Protein AF-A0A6G0UAH5-F1 (afdb_monomer_lite)

Structure (mmCIF, N/CA/C/O backbone):
data_AF-A0A6G0UAH5-F1
#
_entry.id   AF-A0A6G0UAH5-F1
#
loop_
_atom_site.group_PDB
_atom_site.id
_atom_site.type_symbol
_atom_site.label_atom_id
_atom_site.label_alt_id
_atom_site.label_comp_id
_atom_site.label_asym_id
_atom_site.label_entity_id
_atom_site.label_seq_id
_atom_site.pdbx_PDB_ins_code
_atom_site.Cartn_x
_atom_site.Cartn_y
_atom_site.Cartn_z
_atom_site.occupancy
_atom_site.B_iso_or_equiv
_atom_site.auth_seq_id
_atom_site.auth_comp_id
_atom_site.auth_asym_id
_atom_site.auth_atom_id
_atom_site.pdbx_PDB_model_num
ATOM 1 N N . MET A 1 1 ? -10.466 6.419 16.246 1.00 92.44 1 MET A N 1
ATOM 2 C CA . MET A 1 1 ? -10.325 4.945 16.230 1.00 92.44 1 MET A CA 1
ATOM 3 C C . MET A 1 1 ? -11.591 4.222 16.697 1.00 92.44 1 MET A C 1
ATOM 5 O O . MET A 1 1 ? -12.152 3.489 15.898 1.00 92.44 1 MET A O 1
ATOM 9 N N . GLU A 1 2 ? -12.086 4.440 17.926 1.00 95.31 2 GLU A N 1
ATOM 10 C CA . GLU A 1 2 ? -13.226 3.671 18.481 1.00 95.31 2 GLU A CA 1
ATOM 11 C C . GLU A 1 2 ? -14.501 3.718 17.624 1.00 95.31 2 GLU A C 1
ATOM 13 O O . GLU A 1 2 ? -15.193 2.716 17.478 1.00 95.31 2 GLU A O 1
ATOM 18 N N . LYS A 1 3 ? -14.776 4.857 16.977 1.00 97.94 3 LYS A N 1
ATOM 19 C CA . LYS A 1 3 ? -15.891 4.971 16.031 1.00 97.94 3 LYS A CA 1
ATOM 20 C C . LYS A 1 3 ? -15.787 3.966 14.872 1.00 97.94 3 LYS A C 1
ATOM 22 O O . LYS A 1 3 ? -16.755 3.272 14.607 1.00 97.94 3 LYS A O 1
ATOM 27 N N . ILE A 1 4 ? -14.612 3.820 14.257 1.00 98.19 4 ILE A N 1
ATOM 28 C CA . ILE A 1 4 ? -14.393 2.874 13.146 1.00 98.19 4 ILE A CA 1
ATOM 29 C C . ILE A 1 4 ? -14.529 1.428 13.640 1.00 98.19 4 ILE A C 1
ATOM 31 O O . ILE A 1 4 ? -15.170 0.612 12.988 1.00 98.19 4 ILE A O 1
ATOM 35 N N . ARG A 1 5 ? -14.001 1.122 14.833 1.00 98.56 5 ARG A N 1
ATOM 36 C CA . ARG A 1 5 ? -14.179 -0.192 15.474 1.00 98.56 5 ARG A CA 1
ATOM 37 C C . ARG A 1 5 ? -15.656 -0.527 15.700 1.00 98.56 5 ARG A C 1
ATOM 39 O O . ARG A 1 5 ? -16.094 -1.646 15.454 1.00 98.56 5 ARG A O 1
ATOM 46 N N . LYS A 1 6 ? -16.442 0.449 16.168 1.00 98.69 6 LYS A N 1
ATOM 47 C CA . LYS A 1 6 ? -17.900 0.320 16.318 1.00 98.69 6 LYS A CA 1
ATOM 48 C C . LYS A 1 6 ? -18.574 0.059 14.972 1.00 98.69 6 LYS A C 1
ATOM 50 O O . LYS A 1 6 ? -19.369 -0.867 14.883 1.00 98.69 6 LYS A O 1
ATOM 55 N N . ASP A 1 7 ? -18.210 0.811 13.937 1.00 98.75 7 ASP A N 1
ATOM 56 C CA . ASP A 1 7 ? -18.795 0.665 12.601 1.00 98.75 7 ASP A CA 1
ATOM 57 C C . ASP A 1 7 ? -18.523 -0.733 12.007 1.00 98.75 7 ASP A C 1
ATOM 59 O O . ASP A 1 7 ? -19.422 -1.336 11.423 1.00 98.75 7 ASP A O 1
ATOM 63 N N . ILE A 1 8 ? -17.326 -1.297 12.222 1.00 98.69 8 ILE A N 1
ATOM 64 C CA . ILE A 1 8 ? -16.984 -2.670 11.804 1.00 98.69 8 ILE A CA 1
ATOM 65 C C . ILE A 1 8 ? -17.834 -3.707 12.553 1.00 98.69 8 ILE A C 1
ATOM 67 O O . ILE A 1 8 ? -18.407 -4.595 11.917 1.00 98.69 8 ILE A O 1
ATOM 71 N N . ARG A 1 9 ? -17.960 -3.588 13.885 1.00 98.62 9 ARG A N 1
ATOM 72 C CA . ARG A 1 9 ? -18.789 -4.496 14.704 1.00 98.62 9 ARG A CA 1
ATOM 73 C C . ARG A 1 9 ? -20.255 -4.451 14.297 1.00 98.62 9 ARG A C 1
ATOM 75 O O . ARG A 1 9 ? -20.851 -5.496 14.055 1.00 98.62 9 ARG A O 1
ATOM 82 N N . GLU A 1 10 ? -20.810 -3.248 14.173 1.00 98.62 10 GLU A N 1
ATOM 83 C CA . GLU A 1 10 ? -22.205 -3.038 13.777 1.00 98.62 10 GLU A CA 1
ATOM 84 C C . GLU A 1 10 ? -22.473 -3.584 12.373 1.00 98.62 10 GLU A C 1
ATOM 86 O O . GLU A 1 10 ? -23.499 -4.225 12.150 1.00 98.62 10 GLU A O 1
ATOM 91 N N . PHE A 1 11 ? -21.547 -3.389 11.430 1.00 98.75 11 PHE A N 1
ATOM 92 C CA . PHE A 1 11 ? -21.662 -3.954 10.087 1.00 98.75 11 PHE A CA 1
ATOM 93 C C . PHE A 1 11 ? -21.639 -5.488 10.112 1.00 98.75 11 PHE A C 1
ATOM 95 O O . PHE A 1 11 ? -22.498 -6.123 9.492 1.00 98.75 11 PHE A O 1
ATOM 102 N N . LYS A 1 12 ? -20.709 -6.087 10.869 1.00 98.56 12 LYS A N 1
ATOM 103 C CA . LYS A 1 12 ? -20.606 -7.543 11.032 1.00 98.56 12 LYS A CA 1
ATOM 104 C C . LYS A 1 12 ? -21.887 -8.135 11.623 1.00 98.56 12 LYS A C 1
ATOM 106 O O . LYS A 1 12 ? -22.428 -9.090 11.068 1.00 98.56 12 LYS A O 1
ATOM 111 N N . GLU A 1 13 ? -22.393 -7.550 12.708 1.00 98.56 13 GLU A N 1
ATOM 112 C CA . GLU A 1 13 ? -23.588 -8.018 13.420 1.00 98.56 13 GLU A CA 1
ATOM 113 C C . GLU A 1 13 ? -24.859 -7.856 12.578 1.00 98.56 13 GLU A C 1
ATOM 115 O O . GLU A 1 13 ? -25.599 -8.823 12.378 1.00 98.56 13 GLU A O 1
ATOM 120 N N . LYS A 1 14 ? -25.081 -6.662 12.013 1.00 98.62 14 LYS A N 1
ATOM 121 C CA . LYS A 1 14 ? -26.262 -6.343 11.194 1.00 98.62 14 LYS A CA 1
ATOM 122 C C . LYS A 1 14 ? -26.444 -7.319 10.034 1.00 98.62 14 LYS A C 1
ATOM 124 O O . LYS A 1 14 ? -27.575 -7.656 9.682 1.00 98.62 14 LYS A O 1
ATOM 129 N N . HIS A 1 15 ? -25.339 -7.750 9.434 1.00 98.50 15 HIS A N 1
ATOM 130 C CA . HIS A 1 15 ? -25.338 -8.624 8.266 1.00 98.50 15 HIS A CA 1
ATOM 131 C C . HIS A 1 15 ? -25.013 -10.088 8.594 1.00 98.50 15 HIS A C 1
ATOM 133 O O . HIS A 1 15 ? -24.976 -10.904 7.676 1.00 98.50 15 HIS A O 1
ATOM 139 N N . LYS A 1 16 ? -24.832 -10.435 9.880 1.00 98.31 16 LYS A N 1
ATOM 140 C CA . LYS A 1 16 ? -24.480 -11.786 10.356 1.00 98.31 16 LYS A CA 1
ATOM 141 C C . LYS A 1 16 ? -23.273 -12.371 9.613 1.00 98.31 16 LYS A C 1
ATOM 143 O O . LYS A 1 16 ? -23.295 -13.519 9.177 1.00 98.31 16 LYS A O 1
ATOM 148 N N . LEU A 1 17 ? -22.240 -11.552 9.430 1.00 98.31 17 LEU A N 1
ATOM 149 C CA . LEU A 1 17 ? -21.045 -11.929 8.681 1.00 98.31 17 LEU A CA 1
ATOM 150 C C . LEU A 1 17 ? -20.076 -12.710 9.569 1.00 98.31 17 LEU A C 1
ATOM 152 O O . LEU A 1 17 ? -19.790 -12.313 10.697 1.00 98.31 17 LEU A O 1
ATOM 156 N N . GLU A 1 18 ? -19.503 -13.778 9.027 1.00 97.56 18 GLU A N 1
ATOM 157 C CA . GLU A 1 18 ? -18.418 -14.516 9.682 1.00 97.56 18 GLU A CA 1
ATOM 158 C C . GLU A 1 18 ? -17.089 -13.757 9.551 1.00 97.56 18 GLU A C 1
ATOM 160 O O . GLU A 1 18 ? -16.360 -13.588 10.533 1.00 97.56 18 GLU A O 1
ATOM 165 N N . ASN A 1 19 ? -16.840 -13.199 8.361 1.00 97.12 19 ASN A N 1
ATOM 166 C CA . ASN A 1 19 ? -15.601 -12.524 7.984 1.00 97.12 19 ASN A CA 1
ATOM 167 C C . ASN A 1 19 ? -15.863 -11.107 7.467 1.00 97.12 19 ASN A C 1
ATOM 169 O O . ASN A 1 19 ? -16.861 -10.851 6.792 1.00 97.12 19 ASN A O 1
ATOM 173 N N . VAL A 1 20 ? -14.937 -10.193 7.761 1.00 98.62 20 VAL A N 1
ATOM 174 C CA . VAL A 1 20 ? -14.966 -8.804 7.287 1.00 98.62 20 VAL A CA 1
ATOM 175 C C . VAL A 1 20 ? -13.601 -8.451 6.707 1.00 98.62 20 VAL A C 1
ATOM 177 O O . VAL A 1 20 ? -12.566 -8.770 7.292 1.00 98.62 20 VAL A O 1
ATOM 180 N N . ILE A 1 21 ? -13.612 -7.779 5.558 1.00 98.75 21 ILE A N 1
ATOM 181 C CA . ILE A 1 21 ? -12.418 -7.240 4.907 1.00 98.75 21 ILE A CA 1
ATOM 182 C C . ILE A 1 21 ? -12.616 -5.735 4.763 1.00 98.75 21 ILE A C 1
ATOM 184 O O . ILE A 1 21 ? -13.612 -5.280 4.199 1.00 98.75 21 ILE A O 1
ATOM 188 N N . VAL A 1 22 ? -11.660 -4.968 5.270 1.00 98.75 22 VAL A N 1
ATOM 189 C CA . VAL A 1 22 ? -11.574 -3.521 5.096 1.00 98.75 22 VAL A CA 1
ATOM 190 C C . VAL A 1 22 ? -10.590 -3.245 3.969 1.00 98.75 22 VAL A C 1
ATOM 192 O O . VAL A 1 22 ? -9.458 -3.715 3.996 1.00 98.75 22 VAL A O 1
ATOM 195 N N . LEU A 1 23 ? -11.014 -2.479 2.969 1.00 98.75 23 LEU A N 1
ATOM 196 C CA . LEU A 1 23 ? -10.178 -2.118 1.830 1.00 98.75 23 LEU A CA 1
ATOM 197 C C . LEU A 1 23 ? -10.080 -0.598 1.723 1.00 98.75 23 LEU A C 1
ATOM 199 O O . LEU A 1 23 ? -11.092 0.103 1.653 1.00 98.75 23 LEU A O 1
ATOM 203 N N . TRP A 1 24 ? -8.854 -0.089 1.677 1.00 98.69 24 TRP A N 1
ATOM 204 C CA . TRP A 1 24 ? -8.578 1.311 1.407 1.00 98.69 24 TRP A CA 1
ATOM 205 C C . TRP A 1 24 ? -8.568 1.567 -0.098 1.00 98.69 24 TRP A C 1
ATOM 207 O O . TRP A 1 24 ? -7.661 1.144 -0.808 1.00 98.69 24 TRP A O 1
ATOM 217 N N . THR A 1 25 ? -9.576 2.295 -0.574 1.00 97.88 25 THR A N 1
ATOM 218 C CA . THR A 1 25 ? -9.655 2.824 -1.949 1.00 97.88 25 THR A CA 1
ATOM 219 C C . THR A 1 25 ? -9.929 4.332 -1.953 1.00 97.88 25 THR A C 1
ATOM 221 O O . THR A 1 25 ? -10.533 4.869 -2.883 1.00 97.88 25 THR A O 1
ATOM 224 N N . ALA A 1 26 ? -9.537 5.014 -0.876 1.00 97.38 26 ALA A N 1
ATOM 225 C CA . ALA A 1 26 ? -9.636 6.463 -0.763 1.00 97.38 26 ALA A CA 1
ATOM 226 C C . ALA A 1 26 ? -8.429 7.149 -1.427 1.00 97.38 26 ALA A C 1
ATOM 228 O O . ALA A 1 26 ? -7.550 6.500 -2.001 1.00 97.38 26 ALA A O 1
ATOM 229 N N . ASN A 1 27 ? -8.386 8.480 -1.340 1.00 95.88 27 ASN A N 1
ATOM 230 C CA . ASN A 1 27 ? -7.295 9.291 -1.868 1.00 95.88 27 ASN A CA 1
ATOM 231 C C . ASN A 1 27 ? -5.914 8.793 -1.407 1.00 95.88 27 ASN A C 1
ATOM 233 O O . ASN A 1 27 ? -5.747 8.298 -0.292 1.00 95.88 27 ASN A O 1
ATOM 237 N N . THR A 1 28 ? -4.918 8.968 -2.278 1.00 94.94 28 THR A N 1
ATOM 238 C CA . THR A 1 28 ? -3.514 8.703 -1.943 1.00 94.94 28 THR A CA 1
ATOM 239 C C . THR A 1 28 ? -3.058 9.669 -0.855 1.00 94.94 28 THR A C 1
ATOM 241 O O . THR A 1 28 ? -3.122 10.888 -1.045 1.00 94.94 28 THR A O 1
ATOM 244 N N . GLU A 1 29 ? -2.566 9.126 0.255 1.00 96.62 29 GLU A N 1
ATOM 245 C CA . GLU A 1 29 ? -1.939 9.908 1.320 1.00 96.62 29 GLU A CA 1
ATOM 246 C C . GLU A 1 29 ? -0.438 10.111 1.038 1.00 96.62 29 GLU A C 1
ATOM 248 O O . GLU A 1 29 ? 0.180 9.444 0.198 1.00 96.62 29 GLU A O 1
ATOM 253 N N . ARG A 1 30 ? 0.176 11.052 1.760 1.00 95.25 30 ARG A N 1
ATOM 254 C CA . ARG A 1 30 ? 1.640 11.128 1.842 1.00 95.25 30 ARG A CA 1
ATOM 255 C C . ARG A 1 30 ? 2.182 9.943 2.644 1.00 95.25 30 ARG A C 1
ATOM 257 O O . ARG A 1 30 ? 1.460 9.368 3.453 1.00 95.25 30 ARG A O 1
ATOM 264 N N . TYR A 1 31 ? 3.475 9.669 2.504 1.00 94.31 31 TYR A N 1
ATOM 265 C CA . TYR A 1 31 ? 4.153 8.765 3.430 1.00 94.31 31 TYR A CA 1
ATOM 266 C C . TYR A 1 31 ? 4.195 9.353 4.846 1.00 94.31 31 TYR A C 1
ATOM 268 O O . TYR A 1 31 ? 4.365 10.569 5.024 1.00 94.31 31 TYR A O 1
ATOM 276 N N . THR A 1 32 ? 4.061 8.481 5.839 1.00 95.38 32 THR A N 1
ATOM 277 C CA . THR A 1 32 ? 4.335 8.774 7.248 1.00 95.38 32 THR A CA 1
ATOM 278 C C . THR A 1 32 ? 5.781 8.429 7.588 1.00 95.38 32 THR A C 1
ATOM 280 O O . THR A 1 32 ? 6.416 7.609 6.913 1.00 95.38 32 THR A O 1
ATOM 283 N N . VAL A 1 33 ? 6.323 9.073 8.619 1.00 95.50 33 VAL A N 1
ATOM 284 C CA . VAL A 1 33 ? 7.652 8.738 9.143 1.00 95.50 33 VAL A CA 1
ATOM 285 C C . VAL A 1 33 ? 7.601 7.391 9.873 1.00 95.50 33 VAL A C 1
ATOM 287 O O . VAL A 1 33 ? 6.671 7.113 10.630 1.00 95.50 33 VAL A O 1
ATOM 290 N N . ILE A 1 34 ? 8.620 6.559 9.651 1.00 95.62 34 ILE A N 1
ATOM 291 C CA . ILE A 1 34 ? 8.832 5.306 10.383 1.00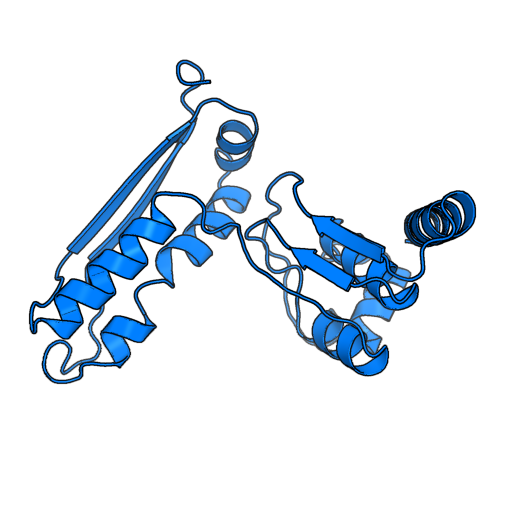 95.62 34 ILE A CA 1
ATOM 292 C C . ILE A 1 34 ? 10.097 5.471 11.220 1.00 95.62 34 ILE A C 1
ATOM 294 O O . ILE A 1 34 ? 11.176 5.669 10.664 1.00 95.62 34 ILE A O 1
ATOM 298 N N . GLN A 1 35 ? 9.948 5.423 12.543 1.00 95.50 35 GLN A N 1
ATOM 299 C CA . GLN A 1 35 ? 11.044 5.534 13.507 1.00 95.50 35 GLN A CA 1
ATOM 300 C C . GLN A 1 35 ? 10.654 4.887 14.844 1.00 95.50 35 GLN A C 1
ATOM 302 O O . GLN A 1 35 ? 9.464 4.677 15.112 1.00 95.50 35 GLN A O 1
ATOM 307 N N . GLU A 1 36 ? 11.660 4.593 15.668 1.00 95.75 36 GLU A N 1
ATOM 308 C CA . GLU A 1 36 ? 11.478 4.122 17.045 1.00 95.75 36 GLU A CA 1
ATOM 309 C C . GLU A 1 36 ? 10.625 5.105 17.859 1.00 95.75 36 GLU A C 1
ATOM 311 O O . GLU A 1 36 ? 10.555 6.298 17.549 1.00 95.75 36 GLU A O 1
ATOM 316 N N . GLU A 1 37 ? 9.929 4.589 18.872 1.00 94.44 37 GLU A N 1
ATOM 317 C CA . GLU A 1 37 ? 8.960 5.321 19.703 1.00 94.44 37 GLU A CA 1
ATOM 318 C C . GLU A 1 37 ? 7.729 5.865 18.951 1.00 94.44 37 GLU A C 1
ATOM 320 O O . GLU A 1 37 ? 6.862 6.488 19.568 1.00 94.44 37 GLU A O 1
ATOM 325 N N . LEU A 1 38 ? 7.613 5.606 17.642 1.00 96.00 38 LEU A N 1
ATOM 326 C CA . LEU A 1 38 ? 6.495 6.052 16.811 1.00 96.00 38 LEU A CA 1
ATOM 327 C C . LEU A 1 38 ? 5.691 4.883 16.233 1.00 96.00 38 LEU A C 1
ATOM 329 O O . LEU A 1 38 ? 4.475 4.819 16.442 1.00 96.00 38 LEU A O 1
ATOM 333 N N . SER A 1 39 ? 6.336 4.008 15.456 1.00 96.19 39 SER A N 1
ATOM 334 C CA . SER A 1 39 ? 5.631 3.044 14.593 1.00 96.19 39 SER A CA 1
ATOM 335 C C . SER A 1 39 ? 6.420 1.776 14.242 1.00 96.19 39 SER A C 1
ATOM 337 O O . SER A 1 39 ? 6.035 1.054 13.317 1.00 96.19 39 SER A O 1
ATOM 339 N N . THR A 1 40 ? 7.515 1.483 14.949 1.00 97.50 40 THR A N 1
ATOM 340 C CA . THR A 1 40 ? 8.330 0.286 14.677 1.00 97.50 40 THR A CA 1
ATOM 341 C C . THR A 1 40 ? 7.822 -0.964 15.387 1.00 97.50 40 THR A C 1
ATOM 343 O O . THR A 1 40 ? 8.060 -2.060 14.887 1.00 97.50 40 THR A O 1
ATOM 346 N N . THR A 1 41 ? 7.061 -0.812 16.475 1.00 98.56 41 THR A N 1
ATOM 347 C CA . THR A 1 41 ? 6.400 -1.924 17.178 1.00 98.56 41 THR A CA 1
ATOM 348 C C . THR A 1 41 ? 4.895 -1.710 17.347 1.00 98.56 41 THR A C 1
ATOM 350 O O . THR A 1 41 ? 4.373 -0.593 17.230 1.00 98.56 41 THR A O 1
ATOM 353 N N . SER A 1 42 ? 4.169 -2.792 17.622 1.00 98.06 42 SER A N 1
ATOM 354 C CA . SER A 1 42 ? 2.718 -2.758 17.841 1.00 98.06 42 SER A CA 1
ATOM 355 C C . SER A 1 42 ? 2.333 -1.929 19.076 1.00 98.06 42 SER A C 1
ATOM 357 O O . SER A 1 42 ? 1.312 -1.238 19.091 1.00 98.06 42 SER A O 1
ATOM 359 N N . GLU A 1 43 ? 3.167 -1.951 20.114 1.00 98.19 43 GLU A N 1
ATOM 360 C CA . GLU A 1 43 ? 2.989 -1.188 21.341 1.00 98.19 43 GLU A CA 1
ATOM 361 C C . GLU A 1 43 ? 3.190 0.307 21.072 1.00 98.19 43 GLU A C 1
ATOM 363 O O . GLU A 1 43 ? 2.376 1.126 21.512 1.00 98.19 43 GLU A O 1
ATOM 368 N N . GLU A 1 44 ? 4.225 0.658 20.303 1.00 98.06 44 GLU A N 1
ATOM 369 C CA . GLU A 1 44 ? 4.501 2.033 19.882 1.00 98.06 44 GLU A CA 1
ATOM 370 C C . GLU A 1 44 ? 3.368 2.605 19.041 1.00 98.06 44 GLU A C 1
ATOM 372 O O . GLU A 1 44 ? 2.859 3.675 19.368 1.00 98.06 44 GLU A O 1
ATOM 377 N N . ILE A 1 45 ? 2.914 1.898 18.000 1.00 97.69 45 ILE A N 1
ATOM 378 C CA . ILE A 1 45 ? 1.871 2.447 17.125 1.00 97.69 45 ILE A CA 1
ATOM 379 C C . ILE A 1 45 ? 0.556 2.660 17.891 1.00 97.69 45 ILE A C 1
ATOM 381 O O . ILE A 1 45 ? -0.111 3.683 17.718 1.00 97.69 45 ILE A O 1
ATOM 385 N N . LEU A 1 46 ? 0.197 1.750 18.805 1.00 97.94 46 LEU A N 1
ATOM 386 C CA . LEU A 1 46 ? -0.983 1.908 19.659 1.00 97.94 46 LEU A CA 1
ATOM 387 C C . LEU A 1 46 ? -0.827 3.065 20.654 1.00 97.94 46 LEU A C 1
ATOM 389 O O . LEU A 1 46 ? -1.809 3.757 20.942 1.00 97.94 46 LEU A O 1
ATOM 393 N N . LYS A 1 47 ? 0.380 3.284 21.185 1.00 97.81 47 LYS A N 1
ATOM 394 C CA . LYS A 1 47 ? 0.693 4.433 22.042 1.00 97.81 47 LYS A CA 1
ATOM 395 C C . LYS A 1 47 ? 0.591 5.743 21.254 1.00 97.81 47 LYS A C 1
ATOM 397 O O . LYS A 1 47 ? -0.144 6.632 21.677 1.00 97.81 47 LYS A O 1
ATOM 402 N N . SER A 1 48 ? 1.206 5.823 20.079 1.00 97.62 48 SER A N 1
ATOM 403 C CA . SER A 1 48 ? 1.176 6.993 19.194 1.00 97.62 48 SER A CA 1
ATOM 404 C C . SER A 1 48 ? -0.243 7.403 18.800 1.00 97.62 48 SER A C 1
ATOM 406 O O . SER A 1 48 ? -0.559 8.593 18.755 1.00 97.62 48 SER A O 1
ATOM 408 N N . VAL A 1 49 ? -1.139 6.432 18.580 1.00 96.69 49 VAL A N 1
ATOM 409 C CA . VAL A 1 49 ? -2.570 6.701 18.360 1.00 96.69 49 VAL A CA 1
ATOM 410 C C . VAL A 1 49 ? -3.220 7.323 19.598 1.00 96.69 49 VAL A C 1
ATOM 412 O O . VAL A 1 49 ? -3.978 8.283 19.467 1.00 96.69 49 VAL A O 1
ATOM 415 N N . LYS A 1 50 ? -2.950 6.797 20.801 1.00 95.69 50 LYS A N 1
ATOM 416 C CA . LYS A 1 50 ? -3.509 7.334 22.059 1.00 95.69 50 LYS A CA 1
ATOM 417 C C . LYS A 1 50 ? -3.027 8.755 22.344 1.00 95.69 50 LYS A C 1
ATOM 419 O O . LYS A 1 50 ? -3.787 9.555 22.882 1.00 95.69 50 LYS A O 1
ATOM 424 N N . GLU A 1 51 ? -1.792 9.062 21.968 1.00 96.56 51 GLU A N 1
ATOM 425 C CA . GLU A 1 51 ? -1.164 10.373 22.151 1.00 96.56 51 GLU A CA 1
ATOM 426 C C . GLU A 1 51 ? -1.523 11.379 21.041 1.00 96.56 51 GLU A C 1
ATOM 428 O O . GLU A 1 51 ? -1.083 12.524 21.094 1.00 96.56 51 GLU A O 1
ATOM 433 N N . ASN A 1 52 ? -2.358 10.992 20.065 1.00 93.94 52 ASN A N 1
ATOM 434 C CA . ASN A 1 52 ? -2.711 11.805 18.893 1.00 93.94 52 ASN A CA 1
ATOM 435 C C . ASN A 1 52 ? -1.477 12.325 18.131 1.00 93.94 52 ASN A C 1
ATOM 437 O O . ASN A 1 52 ? -1.431 13.489 17.725 1.00 93.94 52 ASN A O 1
ATOM 441 N N . ASN A 1 53 ? -0.471 11.469 17.936 1.00 96.44 53 ASN A N 1
ATOM 442 C CA . ASN A 1 53 ? 0.728 11.842 17.195 1.00 96.44 53 ASN A CA 1
ATOM 443 C C . ASN A 1 53 ? 0.381 12.226 15.739 1.00 96.44 53 ASN A C 1
ATOM 445 O O . ASN A 1 53 ? -0.378 11.530 15.063 1.00 96.44 53 ASN A O 1
ATOM 449 N N . SER A 1 54 ? 0.946 13.332 15.246 1.00 94.81 54 SER A N 1
ATOM 450 C CA . SER A 1 54 ? 0.646 13.897 13.922 1.00 94.81 54 SER A CA 1
ATOM 451 C C . SER A 1 54 ? 1.078 13.029 12.737 1.00 94.81 54 SER A C 1
ATOM 453 O O . SER A 1 54 ? 0.602 13.246 11.623 1.00 94.81 54 SER A O 1
ATOM 455 N N . GLU A 1 55 ? 1.988 12.076 12.952 1.00 96.38 55 GLU A N 1
ATOM 456 C CA . GLU A 1 55 ? 2.412 11.110 11.930 1.00 96.38 55 GLU A CA 1
ATOM 457 C C . GLU A 1 55 ? 1.494 9.885 11.837 1.00 96.38 55 GLU A C 1
ATOM 459 O O . GLU A 1 55 ? 1.690 9.047 10.961 1.00 96.38 55 GLU A O 1
ATOM 464 N N . ILE A 1 56 ? 0.459 9.789 12.677 1.00 97.50 56 ILE A N 1
ATOM 465 C CA . ILE A 1 56 ? -0.580 8.772 12.520 1.00 97.50 56 ILE A CA 1
ATOM 466 C C . ILE A 1 56 ? -1.552 9.219 11.432 1.00 97.50 56 ILE A C 1
ATOM 468 O O . ILE A 1 56 ? -2.351 10.141 11.619 1.00 97.50 56 ILE A O 1
ATOM 472 N N . SER A 1 57 ? -1.500 8.546 10.284 1.00 97.75 57 SER A N 1
ATOM 473 C CA . SER A 1 57 ? -2.409 8.834 9.180 1.00 97.75 57 SER A CA 1
ATOM 474 C C . SER A 1 57 ? -3.814 8.272 9.435 1.00 97.75 57 SER A C 1
ATOM 476 O O . SER A 1 57 ? -3.993 7.314 10.199 1.00 97.75 57 SER A O 1
ATOM 478 N N . PRO A 1 58 ? -4.842 8.805 8.753 1.00 98.31 58 PRO A N 1
ATOM 479 C CA . PRO A 1 58 ? -6.150 8.167 8.710 1.00 98.31 58 PRO A CA 1
ATOM 480 C C . PRO A 1 58 ? -6.074 6.693 8.284 1.00 98.31 58 PRO A C 1
ATOM 482 O O . PRO A 1 58 ? -6.709 5.859 8.933 1.00 98.31 58 PRO A O 1
ATOM 485 N N . SER A 1 59 ? -5.268 6.338 7.273 1.00 98.38 59 SER A N 1
ATOM 486 C CA . SER A 1 59 ? -5.096 4.929 6.880 1.00 98.38 59 SER A CA 1
ATOM 487 C C . SER A 1 59 ? -4.519 4.053 7.998 1.00 98.38 59 SER A C 1
ATOM 489 O O . SER A 1 59 ? -5.006 2.934 8.176 1.00 98.38 59 SER A O 1
ATOM 491 N N . ASN A 1 60 ? -3.593 4.558 8.828 1.00 98.44 60 ASN A N 1
ATOM 492 C CA . ASN A 1 60 ? -3.119 3.831 10.013 1.00 98.44 60 ASN A CA 1
ATOM 493 C C . ASN A 1 60 ? -4.267 3.568 10.999 1.00 98.44 60 ASN A C 1
ATOM 495 O O . ASN A 1 60 ? -4.398 2.454 11.505 1.00 98.44 60 ASN A O 1
ATOM 499 N N . ILE A 1 61 ? -5.142 4.553 11.239 1.00 98.44 61 ILE A N 1
ATOM 500 C CA . ILE A 1 61 ? -6.297 4.384 12.137 1.00 98.44 61 ILE A CA 1
ATOM 501 C C . ILE A 1 61 ? -7.253 3.305 11.607 1.00 98.44 61 ILE A C 1
ATOM 503 O O . ILE A 1 61 ? -7.749 2.503 12.401 1.00 98.44 61 ILE A O 1
ATOM 507 N N . PHE A 1 62 ? -7.520 3.267 10.297 1.00 98.69 62 PHE A N 1
ATOM 508 C CA . PHE A 1 62 ? -8.366 2.231 9.693 1.00 98.69 62 PHE A CA 1
ATOM 509 C C . PHE A 1 62 ? -7.728 0.841 9.764 1.00 98.69 62 PHE A C 1
ATOM 511 O O . PHE A 1 62 ? -8.425 -0.107 10.118 1.00 98.69 62 PHE A O 1
ATOM 518 N N . ALA A 1 63 ? -6.428 0.720 9.478 1.00 98.69 63 ALA A N 1
ATOM 519 C CA . ALA A 1 63 ? -5.707 -0.549 9.569 1.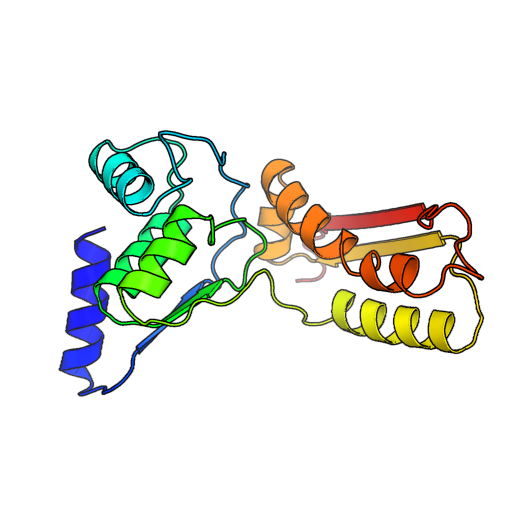00 98.69 63 ALA A CA 1
ATOM 520 C C . ALA A 1 63 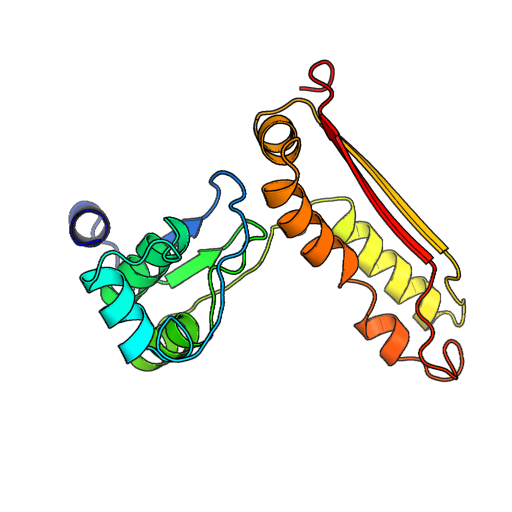? -5.737 -1.107 10.999 1.00 98.69 63 ALA A C 1
ATOM 522 O O . ALA A 1 63 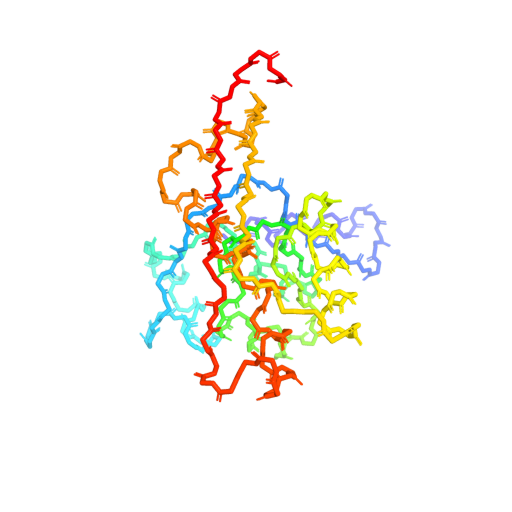? -6.164 -2.238 11.214 1.00 98.69 63 ALA A O 1
ATOM 523 N N . ILE A 1 64 ? -5.390 -0.282 11.991 1.00 98.62 64 ILE A N 1
ATOM 524 C CA . ILE A 1 64 ? -5.402 -0.671 13.409 1.00 98.62 64 ILE A CA 1
ATOM 525 C C . ILE A 1 64 ? -6.819 -1.041 13.859 1.00 98.62 64 ILE A C 1
ATOM 527 O O . ILE A 1 64 ? -7.008 -2.056 14.525 1.00 98.62 64 ILE A O 1
ATOM 531 N N . ALA A 1 65 ? -7.831 -0.252 13.486 1.00 98.69 65 ALA A N 1
ATOM 532 C CA . ALA A 1 65 ? -9.215 -0.555 13.839 1.00 98.69 65 ALA A CA 1
ATOM 533 C C . ALA A 1 65 ? -9.705 -1.870 13.212 1.00 98.69 65 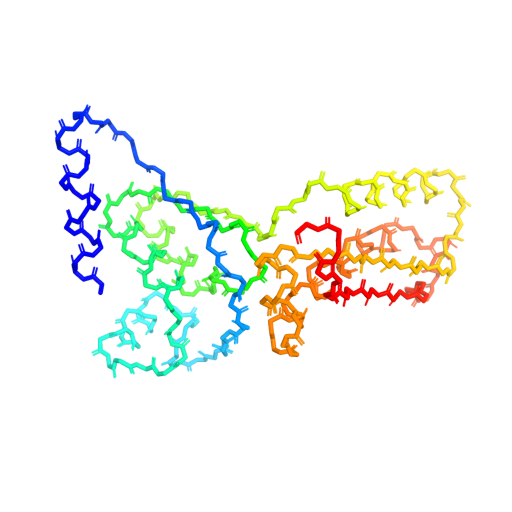ALA A C 1
ATOM 535 O O . ALA A 1 65 ? -10.399 -2.620 13.890 1.00 98.69 65 ALA A O 1
ATOM 536 N N . ALA A 1 66 ? -9.339 -2.159 11.959 1.00 98.69 66 ALA A N 1
ATOM 537 C CA . ALA A 1 66 ? -9.662 -3.425 11.306 1.00 98.69 66 ALA A CA 1
ATOM 538 C C . ALA A 1 66 ? -9.020 -4.607 12.040 1.00 98.69 66 ALA A C 1
ATOM 540 O O . ALA A 1 66 ? -9.724 -5.542 12.422 1.00 98.69 66 ALA A O 1
ATOM 541 N N . ILE A 1 67 ? -7.719 -4.507 12.324 1.00 98.69 67 ILE A N 1
ATOM 542 C CA . ILE A 1 67 ? -6.956 -5.557 13.001 1.00 98.69 67 ILE A CA 1
ATOM 543 C C . ILE A 1 67 ? -7.534 -5.864 14.389 1.00 98.69 67 ILE A C 1
ATOM 545 O O . ILE A 1 67 ? -7.778 -7.025 14.711 1.00 98.69 67 ILE A O 1
ATOM 549 N N . LEU A 1 68 ? -7.822 -4.832 15.189 1.00 98.50 68 LEU A N 1
ATOM 550 C CA . LEU A 1 68 ? -8.375 -4.991 16.541 1.00 98.50 68 LEU A CA 1
ATOM 551 C C . LEU A 1 68 ? -9.813 -5.540 16.572 1.00 98.50 68 LEU A C 1
ATOM 553 O O . LEU A 1 68 ? -10.279 -5.946 17.634 1.00 98.50 68 LEU A O 1
ATOM 557 N N . GLU A 1 69 ? -10.523 -5.535 15.443 1.00 98.56 69 GLU A N 1
ATOM 558 C CA . GLU A 1 69 ? -11.853 -6.145 15.293 1.00 98.56 69 GLU A CA 1
ATOM 559 C C . GLU A 1 69 ? -11.809 -7.510 14.586 1.00 98.56 69 GLU A C 1
ATOM 561 O O . GLU A 1 69 ? -12.850 -8.064 14.223 1.00 98.56 69 GLU A O 1
ATOM 566 N N . GLY A 1 70 ? -10.611 -8.064 14.370 1.00 98.31 70 GLY A N 1
ATOM 567 C CA . GLY A 1 70 ? -10.430 -9.338 13.675 1.00 98.31 70 GLY A CA 1
ATOM 568 C C . GLY A 1 70 ? -10.750 -9.276 12.176 1.00 98.31 70 GLY A C 1
ATOM 569 O O . GLY A 1 70 ? -10.937 -10.317 11.549 1.00 98.31 70 GLY A O 1
ATOM 570 N N . ALA A 1 71 ? -10.858 -8.078 11.596 1.00 98.69 71 ALA A N 1
ATOM 571 C CA . ALA A 1 71 ? -11.058 -7.885 10.166 1.00 98.69 71 ALA A CA 1
ATOM 572 C C . ALA A 1 71 ? -9.710 -7.832 9.434 1.00 98.69 71 ALA A C 1
ATOM 574 O O . ALA A 1 71 ? -8.719 -7.310 9.946 1.00 98.69 71 ALA A O 1
ATOM 575 N N . HIS A 1 72 ? -9.681 -8.339 8.203 1.00 98.69 72 HIS A N 1
ATOM 576 C CA . HIS A 1 72 ? -8.506 -8.219 7.338 1.00 98.69 72 HIS A CA 1
ATOM 577 C C . HIS A 1 72 ? -8.432 -6.820 6.724 1.00 98.69 72 HIS A C 1
ATOM 579 O O . HIS A 1 72 ? -9.470 -6.188 6.513 1.00 98.69 72 HIS A O 1
ATOM 585 N N . TYR A 1 73 ? -7.229 -6.346 6.398 1.00 98.81 73 TYR A N 1
ATOM 586 C CA . TYR A 1 73 ? -7.029 -5.009 5.833 1.00 98.81 73 TYR A CA 1
ATOM 587 C C . TYR A 1 73 ? -6.244 -5.038 4.517 1.00 98.81 73 TYR A C 1
ATOM 589 O O . TYR A 1 73 ? -5.182 -5.645 4.431 1.00 98.81 73 TYR A O 1
ATOM 597 N N . ILE A 1 74 ? -6.741 -4.349 3.490 1.00 98.75 74 ILE A N 1
ATOM 598 C CA . ILE A 1 74 ? -6.082 -4.230 2.184 1.00 98.75 74 ILE A CA 1
ATOM 599 C C . ILE A 1 74 ? -5.830 -2.755 1.874 1.00 98.75 74 ILE A C 1
ATOM 601 O O . ILE A 1 74 ? -6.770 -1.961 1.834 1.00 98.75 74 ILE A O 1
ATOM 605 N N . ASN A 1 75 ? -4.581 -2.392 1.594 1.00 98.50 75 ASN A N 1
ATOM 606 C CA . ASN A 1 75 ? -4.201 -1.063 1.137 1.00 98.50 75 ASN A CA 1
ATOM 607 C C . ASN A 1 75 ? -4.144 -1.002 -0.397 1.00 98.50 75 ASN A C 1
ATOM 609 O O . ASN A 1 75 ? -3.215 -1.510 -1.023 1.00 98.50 75 ASN A O 1
ATOM 613 N N . GLY A 1 76 ? -5.146 -0.372 -1.014 1.00 97.81 76 GLY A N 1
ATOM 614 C CA . GLY A 1 76 ? -5.213 -0.174 -2.465 1.00 97.81 76 GLY A CA 1
ATOM 615 C C . GLY A 1 76 ? -4.485 1.073 -2.977 1.00 97.81 76 GLY A C 1
ATOM 616 O O . GLY A 1 76 ? -4.451 1.293 -4.188 1.00 97.81 76 GLY A O 1
ATOM 617 N N . SER A 1 77 ? -3.908 1.879 -2.084 1.00 96.00 77 SER A N 1
ATOM 618 C CA . SER A 1 77 ? -3.231 3.144 -2.403 1.00 96.00 77 SER A CA 1
ATOM 619 C C . SER A 1 77 ? -1.735 3.059 -2.048 1.00 96.00 77 SER A C 1
ATOM 621 O O . SER A 1 77 ? -1.329 2.137 -1.344 1.00 96.00 77 SER A O 1
ATOM 623 N N . PRO A 1 78 ? -0.876 3.967 -2.551 1.00 94.81 78 PRO A N 1
ATOM 624 C CA . PRO A 1 78 ? 0.574 3.773 -2.502 1.00 94.81 78 PRO A CA 1
ATOM 625 C C . PRO A 1 78 ? 1.252 4.272 -1.219 1.00 94.81 78 PRO A C 1
ATOM 627 O O . PRO A 1 78 ? 2.473 4.205 -1.135 1.00 94.81 78 PRO A O 1
ATOM 630 N N . GLN A 1 79 ? 0.526 4.846 -0.255 1.00 96.81 79 GLN A N 1
ATOM 631 C CA . GLN A 1 79 ? 1.134 5.265 1.012 1.00 96.81 79 GLN A CA 1
ATOM 632 C C . GLN A 1 79 ? 1.581 4.058 1.855 1.00 96.81 79 GLN A C 1
ATOM 634 O O . GLN A 1 79 ? 0.970 2.995 1.789 1.00 96.81 79 GLN A O 1
ATOM 639 N N . ASN A 1 80 ? 2.584 4.251 2.712 1.00 97.00 80 ASN A N 1
ATOM 640 C CA . ASN A 1 80 ? 3.157 3.237 3.608 1.00 97.00 80 ASN A CA 1
ATOM 641 C C . ASN A 1 80 ? 2.295 2.951 4.855 1.00 97.00 80 ASN A C 1
ATOM 643 O O . ASN A 1 80 ? 2.772 3.033 5.989 1.00 97.00 80 ASN A O 1
ATOM 647 N N . THR A 1 81 ? 1.015 2.617 4.667 1.00 98.38 81 THR A N 1
ATOM 648 C CA . THR A 1 81 ? 0.101 2.309 5.780 1.00 98.38 81 THR A CA 1
ATOM 649 C C . THR A 1 81 ? 0.593 1.121 6.611 1.00 98.38 81 THR A C 1
ATOM 651 O O . THR A 1 81 ? 0.473 1.149 7.833 1.00 98.38 81 THR A O 1
ATOM 654 N N . LEU A 1 82 ? 1.145 0.090 5.967 1.00 98.12 82 LEU A N 1
ATOM 655 C CA . LEU A 1 82 ? 1.591 -1.153 6.602 1.00 98.12 82 LEU A CA 1
ATOM 656 C C . LEU A 1 82 ? 3.028 -1.027 7.137 1.00 98.12 82 LEU A C 1
ATOM 658 O O . LEU A 1 82 ? 3.948 -1.691 6.668 1.00 98.12 82 LEU A O 1
ATOM 662 N N . ASN A 1 83 ? 3.228 -0.134 8.108 1.00 97.44 83 ASN A N 1
ATOM 663 C CA . ASN A 1 83 ? 4.505 0.001 8.818 1.00 97.44 83 ASN A CA 1
ATOM 664 C C . ASN A 1 83 ? 4.783 -1.212 9.740 1.00 97.44 83 ASN A C 1
ATOM 666 O O . ASN A 1 83 ? 3.861 -1.990 10.012 1.00 97.44 83 ASN A O 1
ATOM 670 N N . PRO A 1 84 ? 6.024 -1.386 10.242 1.00 98.50 84 PRO A N 1
ATOM 671 C CA . PRO A 1 84 ? 6.393 -2.555 11.041 1.00 98.50 84 PRO A CA 1
ATOM 672 C C . PRO A 1 84 ? 5.487 -2.787 12.256 1.00 98.50 84 PRO A C 1
ATOM 674 O O . PRO A 1 84 ? 5.055 -3.914 12.479 1.00 98.50 84 PRO A O 1
ATOM 677 N N . GLY A 1 85 ? 5.100 -1.728 12.977 1.00 98.50 85 GLY A N 1
ATOM 678 C CA . GLY A 1 85 ? 4.206 -1.858 14.125 1.00 98.50 85 GLY A CA 1
ATOM 679 C C . GLY A 1 85 ? 2.796 -2.337 13.764 1.00 98.50 85 GLY A C 1
ATOM 680 O O . GLY A 1 85 ? 2.179 -3.078 14.528 1.00 98.50 85 GLY A O 1
ATOM 681 N N . ILE A 1 86 ? 2.277 -1.964 12.591 1.00 98.56 86 ILE A N 1
ATOM 682 C CA . ILE A 1 86 ? 0.983 -2.456 12.088 1.00 98.56 86 ILE A CA 1
ATOM 683 C C . ILE A 1 86 ? 1.083 -3.910 11.619 1.00 98.56 86 ILE A C 1
ATOM 685 O O . ILE A 1 86 ? 0.152 -4.678 11.866 1.00 98.56 86 ILE A O 1
ATOM 689 N N . ILE A 1 87 ? 2.191 -4.299 10.982 1.00 98.75 87 ILE A N 1
ATOM 690 C CA . ILE A 1 87 ? 2.441 -5.694 10.587 1.00 98.75 87 ILE A CA 1
ATOM 691 C C . ILE A 1 87 ? 2.515 -6.582 11.834 1.00 98.75 87 ILE A C 1
ATOM 693 O O . ILE A 1 87 ? 1.777 -7.560 11.925 1.00 98.75 87 ILE A O 1
ATOM 697 N N . GLU A 1 88 ? 3.303 -6.190 12.838 1.00 98.75 88 GLU A N 1
ATOM 698 C CA . GLU A 1 88 ? 3.403 -6.916 14.110 1.00 98.75 88 GLU A CA 1
ATOM 699 C C . GLU A 1 88 ? 2.037 -7.008 14.816 1.00 98.75 88 GLU A C 1
ATOM 701 O O . GLU A 1 88 ? 1.660 -8.053 15.352 1.00 98.75 88 GLU A O 1
ATOM 706 N N . LEU A 1 89 ? 1.244 -5.928 14.796 1.00 98.69 89 LEU A N 1
ATOM 707 C CA . LEU A 1 89 ? -0.104 -5.943 15.364 1.00 98.69 89 LEU A CA 1
ATOM 708 C C . LEU A 1 89 ? -1.016 -6.944 14.634 1.00 98.69 89 LEU A C 1
ATOM 710 O O . LEU A 1 89 ? -1.799 -7.638 15.289 1.00 98.69 89 LEU A O 1
ATOM 714 N N . ALA A 1 90 ? -0.932 -7.026 13.304 1.00 98.75 90 ALA A N 1
ATOM 715 C CA . ALA A 1 90 ? -1.699 -7.981 12.506 1.00 98.75 90 ALA A CA 1
ATOM 716 C C . ALA A 1 90 ? -1.316 -9.433 12.830 1.00 98.75 90 ALA A C 1
ATOM 718 O O . ALA A 1 90 ? -2.204 -10.268 13.023 1.00 98.75 90 ALA A O 1
ATOM 719 N N . GLU A 1 91 ? -0.018 -9.711 12.979 1.00 98.62 91 GLU A N 1
ATOM 720 C CA . GLU A 1 91 ? 0.503 -11.018 13.396 1.00 98.62 91 GLU A CA 1
ATOM 721 C C . GLU A 1 91 ? -0.033 -11.418 14.777 1.00 98.62 91 GLU A C 1
ATOM 723 O O . GLU A 1 91 ? -0.613 -12.498 14.927 1.00 98.62 91 GLU A O 1
ATOM 728 N N . LYS A 1 92 ? 0.054 -10.520 15.771 1.00 98.56 92 LYS A N 1
ATOM 729 C CA . LYS A 1 92 ? -0.462 -10.754 17.135 1.00 98.56 92 LYS A CA 1
ATOM 730 C C . LYS A 1 92 ? -1.965 -11.055 17.168 1.00 98.56 92 LYS A C 1
ATOM 732 O O . LYS A 1 92 ? -2.414 -11.809 18.027 1.00 98.56 92 LYS A O 1
ATOM 737 N N . ASN A 1 93 ? -2.741 -10.484 16.246 1.00 98.38 93 ASN A N 1
ATOM 738 C CA . ASN A 1 93 ? -4.194 -10.677 16.164 1.00 98.38 93 ASN A CA 1
ATOM 739 C C . ASN A 1 93 ? -4.613 -11.760 15.154 1.00 98.38 93 ASN A C 1
ATOM 741 O O . ASN A 1 93 ? -5.808 -11.991 14.984 1.00 98.38 93 ASN A O 1
ATOM 745 N N . SER A 1 94 ? -3.660 -12.442 14.506 1.00 98.19 94 SER A N 1
ATOM 746 C CA . SER A 1 94 ? -3.928 -13.493 13.510 1.00 98.19 94 SER A CA 1
ATOM 747 C C . SER A 1 94 ? -4.853 -13.039 12.368 1.00 98.19 94 SER A C 1
ATOM 749 O O . SER A 1 94 ? -5.763 -13.764 11.962 1.00 98.19 94 SER A O 1
ATOM 751 N N . VAL A 1 95 ? -4.624 -11.835 11.835 1.00 98.38 95 VAL A N 1
ATOM 752 C CA . VAL A 1 95 ? -5.372 -11.285 10.691 1.00 98.38 95 VAL A CA 1
ATOM 753 C C . VAL A 1 95 ? -4.459 -11.010 9.502 1.00 98.38 95 VAL A C 1
ATOM 755 O O . VAL A 1 95 ? -3.288 -10.678 9.655 1.00 98.38 95 VAL A O 1
ATOM 758 N N . PHE A 1 96 ? -5.013 -11.094 8.293 1.00 98.62 96 PHE A N 1
ATOM 759 C CA . PHE A 1 96 ? -4.287 -10.744 7.079 1.00 98.62 96 PHE A CA 1
ATOM 760 C C . PHE A 1 96 ? -4.254 -9.237 6.826 1.00 98.62 96 PHE A C 1
ATOM 762 O O . PHE A 1 96 ? -5.269 -8.542 6.940 1.00 98.62 96 PHE A O 1
ATOM 769 N N . VAL A 1 97 ? -3.088 -8.773 6.385 1.00 98.69 97 VAL A N 1
ATOM 770 C CA . VAL A 1 97 ? -2.889 -7.461 5.773 1.00 98.69 97 VAL A CA 1
ATOM 771 C C . VAL A 1 97 ? -2.281 -7.630 4.380 1.00 98.69 97 VAL A C 1
ATOM 773 O O . VAL A 1 97 ? -1.544 -8.586 4.143 1.00 98.69 97 VAL A O 1
ATOM 776 N N . GLY A 1 98 ? -2.597 -6.737 3.442 1.00 98.00 98 GLY A N 1
ATOM 777 C CA . GLY A 1 98 ? -2.057 -6.795 2.080 1.00 98.00 98 GLY A CA 1
ATOM 778 C C . GLY A 1 98 ? -2.036 -5.438 1.382 1.00 98.00 98 GLY A C 1
ATOM 779 O O . GLY A 1 98 ? -2.843 -4.567 1.693 1.00 98.00 98 GLY A O 1
ATOM 780 N N . GLY A 1 99 ? -1.111 -5.257 0.444 1.00 96.25 99 GLY A N 1
ATOM 781 C CA . GLY A 1 99 ? -0.814 -3.977 -0.207 1.00 96.25 99 GLY A CA 1
ATOM 782 C C . GLY A 1 99 ? 0.564 -4.017 -0.881 1.00 96.25 99 GLY A C 1
ATOM 783 O O . GLY A 1 99 ? 1.165 -5.087 -0.970 1.00 96.25 99 GLY A O 1
ATOM 784 N N . ASP A 1 100 ? 1.103 -2.913 -1.396 1.00 93.25 100 ASP A N 1
ATOM 785 C CA . ASP A 1 100 ? 0.522 -1.565 -1.497 1.00 93.25 100 ASP A CA 1
ATOM 786 C C . ASP A 1 100 ? 0.305 -1.182 -2.973 1.00 93.25 100 ASP A C 1
ATOM 788 O O . ASP A 1 100 ? 1.084 -1.565 -3.847 1.00 93.25 100 ASP A O 1
ATOM 792 N N . ASP A 1 101 ? -0.720 -0.365 -3.229 1.00 94.19 101 ASP A N 1
ATOM 793 C CA . ASP A 1 101 ? -1.130 0.157 -4.542 1.00 94.19 101 ASP A CA 1
ATOM 794 C C . ASP A 1 101 ? -1.718 -0.853 -5.552 1.00 94.19 101 ASP A C 1
ATOM 796 O O . ASP A 1 101 ? -1.182 -1.925 -5.842 1.00 94.19 101 ASP A O 1
ATOM 800 N N . PHE A 1 102 ? -2.820 -0.470 -6.202 1.00 94.38 102 PHE A N 1
ATOM 801 C CA . PHE A 1 102 ? -3.409 -1.286 -7.260 1.00 94.38 102 PHE A CA 1
ATOM 802 C C . PHE A 1 102 ? -2.558 -1.320 -8.536 1.00 94.38 102 PHE A C 1
ATOM 804 O O . PHE A 1 102 ? -2.379 -0.326 -9.247 1.00 94.38 102 PHE A O 1
ATOM 811 N N . LYS A 1 103 ? -2.156 -2.531 -8.934 1.00 93.12 103 LYS A N 1
ATOM 812 C CA . LYS A 1 103 ? -1.483 -2.805 -10.213 1.00 93.12 103 LYS A CA 1
ATOM 813 C C . LYS A 1 103 ? -2.492 -3.031 -11.350 1.00 93.12 103 LYS A C 1
ATOM 815 O O . LYS A 1 103 ? -2.711 -4.156 -11.797 1.00 93.12 103 LYS A O 1
ATOM 820 N N . SER A 1 104 ? -3.114 -1.951 -11.825 1.00 88.75 104 SER A N 1
ATOM 821 C CA . SER A 1 104 ? -4.240 -2.014 -12.776 1.00 88.75 104 SER A CA 1
ATOM 822 C C . SER A 1 104 ? -3.843 -2.039 -14.262 1.00 88.75 104 SER A C 1
ATOM 824 O O . SER A 1 104 ? -4.316 -2.896 -15.004 1.00 88.75 104 SER A O 1
ATOM 826 N N . GLY A 1 105 ? -2.988 -1.109 -14.705 1.00 92.81 105 GLY A N 1
ATOM 827 C CA . GLY A 1 105 ? -2.742 -0.842 -16.132 1.00 92.81 105 GLY A CA 1
ATOM 828 C C . GLY A 1 105 ? -1.261 -0.789 -16.509 1.00 92.81 105 GLY A C 1
ATOM 829 O O . GLY A 1 105 ? -0.621 -1.824 -16.682 1.00 92.81 105 GLY A O 1
ATOM 830 N N . GLN A 1 106 ? -0.697 0.419 -16.631 1.00 93.44 106 GLN A N 1
ATOM 831 C CA . GLN A 1 106 ? 0.678 0.626 -17.114 1.00 93.44 106 GLN A CA 1
ATOM 832 C C . GLN A 1 106 ? 1.719 -0.195 -16.335 1.00 93.44 106 GLN A C 1
ATOM 834 O O . GLN A 1 106 ? 2.552 -0.857 -16.944 1.00 93.44 106 GLN A O 1
ATOM 839 N N . THR A 1 107 ? 1.659 -0.205 -14.999 1.00 89.56 107 THR A N 1
ATOM 840 C CA . THR A 1 107 ? 2.589 -0.983 -14.160 1.00 89.56 107 THR A CA 1
ATOM 841 C C . THR A 1 107 ? 2.444 -2.494 -14.375 1.00 89.56 107 THR A C 1
ATOM 843 O O . THR A 1 107 ? 3.432 -3.220 -14.300 1.00 89.56 107 THR A O 1
ATOM 846 N N . LYS A 1 108 ? 1.231 -2.976 -14.686 1.00 93.81 108 LYS A N 1
ATOM 847 C CA . LYS A 1 108 ? 0.967 -4.390 -14.992 1.00 93.81 108 LYS A CA 1
ATOM 848 C C . LYS A 1 108 ? 1.633 -4.815 -16.297 1.00 93.81 108 LYS A C 1
ATOM 850 O O . LYS A 1 108 ? 2.295 -5.846 -16.333 1.00 93.81 108 LYS A O 1
ATOM 855 N N . ILE A 1 109 ? 1.501 -3.995 -17.339 1.00 95.25 109 ILE A N 1
ATOM 856 C CA . ILE A 1 109 ? 2.168 -4.230 -18.627 1.00 95.25 109 ILE A CA 1
ATOM 857 C C . ILE A 1 109 ? 3.685 -4.117 -18.462 1.00 95.25 109 ILE A C 1
ATOM 859 O O . ILE A 1 109 ? 4.408 -4.994 -18.921 1.00 95.25 109 ILE A O 1
ATOM 863 N N . LYS A 1 110 ? 4.165 -3.080 -17.760 1.00 93.12 110 LYS A N 1
ATOM 864 C CA . LYS A 1 110 ? 5.596 -2.849 -17.520 1.00 93.12 110 LYS A CA 1
ATOM 865 C C . LYS A 1 110 ? 6.268 -4.070 -16.895 1.00 93.12 110 LYS A C 1
ATOM 867 O O . LYS A 1 110 ? 7.297 -4.489 -17.405 1.00 93.12 110 LYS A O 1
ATOM 872 N N . SER A 1 111 ? 5.688 -4.655 -15.844 1.00 91.44 111 SER A N 1
ATOM 873 C CA . SER A 1 111 ? 6.308 -5.815 -15.194 1.00 91.44 111 SER A CA 1
ATOM 874 C C . SER A 1 111 ? 6.406 -7.023 -16.119 1.00 91.44 111 SER A C 1
ATOM 876 O O . SER A 1 111 ? 7.446 -7.656 -16.166 1.00 91.44 111 SER A O 1
ATOM 878 N N . ALA A 1 112 ? 5.345 -7.319 -16.879 1.00 94.50 112 ALA A N 1
ATOM 879 C CA . ALA A 1 112 ? 5.354 -8.454 -17.800 1.00 94.50 112 ALA A CA 1
ATOM 880 C C . ALA A 1 112 ? 6.332 -8.234 -18.966 1.00 94.50 112 ALA A C 1
ATOM 882 O O . ALA A 1 112 ? 7.018 -9.156 -19.390 1.00 94.50 112 ALA A O 1
ATOM 883 N N . LEU A 1 113 ? 6.409 -7.002 -19.479 1.00 95.38 113 LEU A N 1
ATOM 884 C CA . LEU A 1 113 ? 7.296 -6.660 -20.585 1.00 95.38 113 LEU A CA 1
ATOM 885 C C . LEU A 1 113 ? 8.771 -6.694 -20.173 1.00 95.38 113 LEU A C 1
ATOM 887 O O . LEU A 1 113 ? 9.586 -7.237 -20.909 1.00 95.38 113 LEU A O 1
ATOM 891 N N . VAL A 1 114 ? 9.123 -6.114 -19.022 1.00 94.44 114 VAL A N 1
ATOM 892 C CA . VAL A 1 114 ? 10.517 -6.090 -18.549 1.00 94.44 114 VAL A CA 1
ATOM 893 C C . VAL A 1 114 ? 11.003 -7.501 -18.226 1.00 94.44 114 VAL A C 1
ATOM 895 O O . VAL A 1 114 ? 12.095 -7.860 -18.658 1.00 94.44 114 VAL A O 1
ATOM 898 N N . ASP A 1 115 ? 10.174 -8.308 -17.563 1.00 95.19 115 ASP A N 1
ATOM 899 C CA . ASP A 1 115 ? 10.459 -9.723 -17.302 1.00 95.19 115 ASP A CA 1
ATOM 900 C C . ASP A 1 115 ? 10.724 -10.501 -18.603 1.00 95.19 115 ASP A C 1
ATOM 902 O O . ASP A 1 115 ? 11.760 -11.152 -18.749 1.00 95.19 115 ASP A O 1
ATOM 906 N N . PHE A 1 116 ? 9.853 -10.342 -19.606 1.00 96.44 116 PHE A N 1
ATOM 907 C CA . PHE A 1 116 ? 10.036 -10.954 -20.922 1.00 96.44 116 PHE A CA 1
ATOM 908 C C . PHE A 1 116 ? 11.349 -10.532 -21.604 1.00 96.44 116 PHE A C 1
ATOM 910 O O . PHE A 1 116 ? 12.063 -11.381 -22.141 1.00 96.44 116 PHE A O 1
ATOM 917 N N . LEU A 1 117 ? 11.680 -9.235 -21.595 1.00 96.25 117 LEU A N 1
ATOM 918 C CA . LEU A 1 117 ? 12.894 -8.716 -22.235 1.00 96.25 117 LEU A CA 1
ATOM 919 C C . LEU A 1 117 ? 14.159 -9.277 -21.573 1.00 96.25 117 LEU A C 1
ATOM 921 O O . LEU A 1 117 ? 15.016 -9.820 -22.272 1.00 96.25 117 LEU A O 1
ATOM 925 N N . VAL A 1 118 ? 14.244 -9.209 -20.242 1.00 94.56 118 VAL A N 1
ATOM 926 C CA . VAL A 1 118 ? 15.397 -9.709 -19.474 1.00 94.56 118 VAL A CA 1
ATOM 927 C C . VAL A 1 118 ? 15.540 -11.224 -19.627 1.00 94.56 118 VAL A C 1
ATOM 929 O O . VAL A 1 118 ? 16.645 -11.710 -19.877 1.00 94.56 118 VAL A O 1
ATOM 932 N N . SER A 1 119 ? 14.430 -11.965 -19.567 1.00 95.31 119 SER A N 1
ATOM 933 C CA . SER A 1 119 ? 14.405 -13.417 -19.801 1.00 95.31 119 SER A CA 1
ATOM 934 C C . SER A 1 119 ? 14.846 -13.799 -21.217 1.00 95.31 119 SER A C 1
ATOM 936 O O . SER A 1 119 ? 15.399 -14.876 -21.427 1.00 95.31 119 SER A O 1
ATOM 938 N N . SER A 1 120 ? 14.651 -12.907 -22.191 1.00 96.81 120 SER A N 1
ATOM 939 C CA . SER A 1 120 ? 15.091 -13.093 -23.580 1.00 96.81 120 SER A CA 1
ATOM 940 C C . SER A 1 120 ? 16.551 -12.681 -23.820 1.00 96.81 120 SER A C 1
ATOM 942 O O . SER A 1 120 ? 17.003 -12.686 -24.964 1.00 96.81 120 SER A O 1
ATOM 944 N N . GLY A 1 121 ? 17.295 -12.294 -22.778 1.00 95.69 121 GLY A N 1
ATOM 945 C CA . GLY A 1 121 ? 18.676 -11.819 -22.908 1.00 95.69 121 GLY A CA 1
ATOM 946 C C . GLY A 1 121 ? 18.797 -10.399 -23.473 1.00 95.69 121 GLY A C 1
ATOM 947 O O . GLY A 1 121 ? 19.874 -10.007 -23.916 1.00 95.69 121 GLY A O 1
ATOM 948 N N . LEU A 1 122 ? 17.708 -9.624 -23.482 1.00 96.19 122 LEU A N 1
ATOM 949 C CA . LEU A 1 122 ? 17.713 -8.225 -23.899 1.00 96.19 122 LEU A CA 1
ATOM 950 C C . LEU A 1 122 ? 17.846 -7.337 -22.668 1.00 96.19 122 LEU A C 1
ATOM 952 O O . LEU A 1 122 ? 17.126 -7.520 -21.691 1.00 96.19 122 LEU A O 1
ATOM 956 N N . LYS A 1 123 ? 18.743 -6.352 -22.731 1.00 95.38 123 LYS A N 1
ATOM 957 C CA . LYS A 1 123 ? 19.000 -5.413 -21.638 1.00 95.38 123 LYS A CA 1
ATOM 958 C C . LYS A 1 123 ? 18.209 -4.113 -21.831 1.00 95.38 123 LYS A C 1
ATOM 960 O O . LYS A 1 123 ? 18.555 -3.330 -22.717 1.00 95.38 123 LYS A O 1
ATOM 965 N N . PRO A 1 124 ? 17.165 -3.837 -21.027 1.00 94.75 124 PRO A N 1
ATOM 966 C CA . PRO A 1 124 ? 16.583 -2.503 -20.964 1.00 94.75 124 PRO A CA 1
ATOM 967 C C . PRO A 1 124 ? 17.622 -1.491 -20.468 1.00 94.75 124 PRO A C 1
ATOM 969 O O . PRO A 1 124 ? 18.178 -1.666 -19.389 1.00 94.75 124 PRO A O 1
ATOM 972 N N . GLU A 1 125 ? 17.856 -0.426 -21.236 1.00 94.81 125 GLU A N 1
ATOM 973 C CA . GLU A 1 125 ? 18.755 0.680 -20.852 1.00 94.81 125 GLU A CA 1
ATOM 974 C C . GLU A 1 125 ? 17.973 1.925 -20.384 1.00 94.81 125 GLU A C 1
ATOM 976 O O . GLU A 1 125 ? 18.466 2.710 -19.579 1.00 94.81 125 GLU A O 1
ATOM 981 N N . SER A 1 126 ? 16.726 2.107 -20.845 1.00 95.44 126 SER A N 1
ATOM 982 C CA . SER A 1 126 ? 15.878 3.243 -20.460 1.00 95.44 126 SER A CA 1
ATOM 983 C C . SER A 1 126 ? 14.387 2.902 -20.506 1.00 95.44 126 SER A C 1
ATOM 985 O O . SER A 1 126 ? 13.907 2.252 -21.438 1.00 95.44 126 SER A O 1
ATOM 987 N N . ILE A 1 127 ? 13.642 3.350 -19.496 1.00 95.44 127 ILE A N 1
ATOM 988 C CA . ILE A 1 127 ? 12.201 3.155 -19.333 1.00 95.44 127 ILE A CA 1
ATOM 989 C C . ILE A 1 127 ? 11.577 4.495 -18.927 1.00 95.44 127 ILE A C 1
ATOM 991 O O . ILE A 1 127 ? 11.715 4.958 -17.796 1.00 95.44 127 ILE A O 1
ATOM 995 N N . VAL A 1 128 ? 10.809 5.107 -19.827 1.00 96.19 128 VAL A N 1
ATOM 996 C CA . VAL A 1 128 ? 10.113 6.373 -19.552 1.00 96.19 128 VAL A CA 1
ATOM 997 C C . VAL A 1 128 ? 8.605 6.152 -19.602 1.00 96.19 128 VAL A C 1
ATOM 999 O O . VAL A 1 128 ? 8.064 5.623 -20.568 1.00 96.19 128 VAL A O 1
ATOM 1002 N N . SER A 1 129 ? 7.912 6.502 -18.520 1.00 95.00 129 SER A N 1
ATOM 1003 C CA . SER A 1 129 ? 6.504 6.175 -18.284 1.00 95.00 129 SER A CA 1
ATOM 1004 C C . SER A 1 129 ? 5.672 7.431 -18.023 1.00 95.00 129 SER A C 1
ATOM 1006 O O . SER A 1 129 ? 5.598 7.914 -16.893 1.00 95.00 129 SER A O 1
ATOM 1008 N N . TYR A 1 130 ? 4.993 7.934 -19.053 1.00 95.75 130 TYR A N 1
ATOM 1009 C CA . TYR A 1 130 ? 4.076 9.072 -18.939 1.00 95.75 130 TYR A CA 1
ATOM 1010 C C . TYR A 1 130 ? 2.637 8.612 -18.690 1.00 95.75 130 TYR A C 1
ATOM 1012 O O . TYR A 1 130 ? 2.183 7.619 -19.256 1.00 95.75 130 TYR A O 1
ATOM 1020 N N . ASN A 1 131 ? 1.912 9.346 -17.849 1.00 94.31 131 ASN A N 1
ATOM 1021 C CA . ASN A 1 131 ? 0.478 9.186 -17.622 1.00 94.31 131 ASN A CA 1
ATOM 1022 C C . ASN A 1 131 ? -0.173 10.565 -17.485 1.00 94.31 131 ASN A C 1
ATOM 1024 O O . ASN A 1 131 ? 0.418 11.484 -16.913 1.00 94.31 131 ASN A O 1
ATOM 1028 N N . HIS A 1 132 ? -1.413 10.694 -17.943 1.00 95.94 132 HIS A N 1
ATOM 1029 C CA . HIS A 1 132 ? -2.265 11.832 -17.628 1.00 95.94 132 HIS A CA 1
ATOM 1030 C C . HIS A 1 132 ? -3.707 11.375 -17.414 1.00 95.94 132 HIS A C 1
ATOM 1032 O O . HIS A 1 132 ? -4.170 10.454 -18.081 1.00 95.94 132 HIS A O 1
ATOM 1038 N N . LEU A 1 133 ? -4.383 11.990 -16.448 1.00 95.44 133 LEU A N 1
ATOM 1039 C CA . LEU A 1 133 ? -5.752 11.670 -16.042 1.00 95.44 133 LEU A CA 1
ATOM 1040 C C . LEU A 1 133 ? -6.414 12.913 -15.425 1.00 95.44 133 LEU A C 1
ATOM 1042 O O . LEU A 1 133 ? -5.719 13.749 -14.843 1.00 95.44 133 LEU A O 1
ATOM 1046 N N . GLY A 1 134 ? -7.731 13.054 -15.578 1.00 95.62 134 GLY A N 1
ATOM 1047 C CA . GLY A 1 134 ? -8.483 14.239 -15.137 1.00 95.62 134 GLY A CA 1
ATOM 1048 C C . GLY A 1 134 ? -9.391 14.021 -13.923 1.00 95.62 134 GLY A C 1
ATOM 1049 O O . GLY A 1 134 ? -9.943 14.973 -13.377 1.00 95.62 134 GLY A O 1
ATOM 1050 N N . ASN A 1 135 ? -9.523 12.778 -13.463 1.00 95.06 135 ASN A N 1
ATOM 1051 C CA . ASN A 1 135 ? -10.394 12.449 -12.343 1.00 95.06 135 ASN A CA 1
ATOM 1052 C C . ASN A 1 135 ? -9.806 12.923 -10.994 1.00 95.06 135 ASN A C 1
ATOM 1054 O O . ASN A 1 135 ? -8.695 13.457 -10.908 1.00 95.06 135 ASN A O 1
ATOM 1058 N N . ASN A 1 136 ? -10.540 12.691 -9.898 1.00 94.81 136 ASN A N 1
ATOM 1059 C CA . ASN A 1 136 ? -10.107 13.105 -8.557 1.00 94.81 136 ASN A CA 1
ATOM 1060 C C . ASN A 1 136 ? -8.780 12.461 -8.109 1.00 94.81 136 ASN A C 1
ATOM 1062 O O . ASN A 1 136 ? -8.051 13.072 -7.333 1.00 94.81 136 ASN A O 1
ATOM 1066 N N . ASP A 1 137 ? -8.444 11.269 -8.613 1.00 91.00 137 ASP A N 1
ATOM 1067 C CA . ASP A 1 137 ? -7.134 10.651 -8.375 1.00 91.00 137 ASP A CA 1
ATOM 1068 C C . ASP A 1 137 ? -6.020 11.491 -9.016 1.00 91.00 137 ASP A C 1
ATOM 1070 O O . ASP A 1 137 ? -5.098 11.932 -8.331 1.00 91.00 137 ASP A O 1
ATOM 1074 N N . GLY A 1 138 ? -6.166 11.848 -10.298 1.00 90.12 138 GLY A N 1
ATOM 1075 C CA . GLY A 1 138 ? -5.255 12.775 -10.977 1.00 90.12 138 GLY A CA 1
ATOM 1076 C C . GLY A 1 138 ? -5.135 14.125 -10.283 1.00 90.12 138 GLY A C 1
ATOM 1077 O O . GLY A 1 138 ? -4.032 14.658 -10.156 1.00 90.12 138 GLY A O 1
ATOM 1078 N N . LYS A 1 139 ? -6.261 14.666 -9.805 1.00 93.44 139 LYS A N 1
ATOM 1079 C CA . LYS A 1 139 ? -6.288 15.933 -9.069 1.00 93.44 139 LYS A CA 1
ATOM 1080 C C . LYS A 1 139 ? -5.509 15.828 -7.758 1.00 93.44 139 LYS A C 1
ATOM 1082 O O . LYS A 1 139 ? -4.680 16.688 -7.482 1.00 93.44 139 LYS A O 1
ATOM 1087 N N . ASN A 1 140 ? -5.725 14.769 -6.980 1.00 92.88 140 ASN A N 1
ATOM 1088 C CA . ASN A 1 140 ? -5.015 14.517 -5.725 1.00 92.88 140 ASN A CA 1
ATOM 1089 C C . ASN A 1 140 ? -3.508 14.307 -5.946 1.00 92.88 140 ASN A C 1
ATOM 1091 O O . ASN A 1 140 ? -2.687 14.822 -5.194 1.00 92.88 140 ASN A O 1
ATOM 1095 N N . LEU A 1 141 ? -3.136 13.596 -7.013 1.00 90.19 141 LEU A N 1
ATOM 1096 C CA . LEU A 1 141 ? -1.744 13.336 -7.392 1.00 90.19 141 LEU A CA 1
ATOM 1097 C C . LEU A 1 141 ? -1.034 14.548 -8.017 1.00 90.19 141 LEU A C 1
ATOM 1099 O O . LEU A 1 141 ? 0.143 14.445 -8.357 1.00 90.19 141 LEU A O 1
ATOM 1103 N N . SER A 1 142 ? -1.715 15.687 -8.184 1.00 87.56 142 SER A N 1
ATOM 1104 C CA . SER A 1 142 ? -1.070 16.931 -8.623 1.00 87.56 142 SER A CA 1
ATOM 1105 C C . SER A 1 142 ? -0.221 17.580 -7.521 1.00 87.56 142 SER A C 1
ATOM 1107 O O . SER A 1 142 ? 0.697 18.343 -7.826 1.00 87.56 142 SER A O 1
ATOM 1109 N N . GLU A 1 143 ? -0.479 17.243 -6.253 1.00 90.81 143 GLU A N 1
ATOM 1110 C CA . GLU A 1 143 ? 0.334 17.666 -5.116 1.00 90.81 143 GLU A CA 1
ATOM 1111 C C . GLU A 1 143 ? 1.580 16.779 -4.955 1.00 90.81 143 GLU A C 1
ATOM 1113 O O . GLU A 1 143 ? 1.526 15.549 -5.031 1.00 90.81 143 GLU A O 1
ATOM 1118 N N . ALA A 1 144 ? 2.731 17.409 -4.696 1.00 87.94 144 ALA A N 1
ATOM 1119 C CA . ALA A 1 144 ? 4.033 16.741 -4.747 1.00 87.94 144 ALA A CA 1
ATOM 1120 C C . ALA A 1 144 ? 4.193 15.594 -3.733 1.00 87.94 144 ALA A C 1
ATOM 1122 O O . ALA A 1 144 ? 4.822 14.582 -4.042 1.00 87.94 144 ALA A O 1
ATOM 1123 N N . ARG A 1 145 ? 3.630 15.726 -2.524 1.00 86.94 145 ARG A N 1
ATOM 1124 C CA . ARG A 1 145 ? 3.779 14.709 -1.466 1.00 86.94 145 ARG A CA 1
ATOM 1125 C C . ARG A 1 145 ? 2.994 13.434 -1.785 1.00 86.94 145 ARG A C 1
ATOM 1127 O O . ARG A 1 145 ? 3.470 12.344 -1.493 1.00 86.94 145 ARG A O 1
ATOM 1134 N N . GLN A 1 146 ? 1.835 13.573 -2.416 1.00 86.69 146 GLN A N 1
ATOM 1135 C CA . GLN A 1 146 ? 0.965 12.488 -2.856 1.00 86.69 146 GLN A CA 1
ATOM 1136 C C . GLN A 1 146 ? 1.528 11.843 -4.126 1.00 86.69 146 GLN A C 1
ATOM 1138 O O . GLN A 1 146 ? 1.554 10.616 -4.238 1.00 86.69 146 GLN A O 1
ATOM 1143 N N . PHE A 1 147 ? 2.057 12.652 -5.053 1.00 87.44 147 PHE A N 1
ATOM 1144 C CA . PHE A 1 147 ? 2.781 12.148 -6.219 1.00 87.44 147 PHE A CA 1
ATOM 1145 C C . PHE A 1 147 ? 3.972 11.275 -5.814 1.00 87.44 147 PHE A C 1
ATOM 1147 O O . PHE A 1 147 ? 4.140 10.192 -6.373 1.00 87.44 147 PHE A O 1
ATOM 1154 N N . ARG A 1 148 ? 4.756 11.698 -4.811 1.00 86.88 148 ARG A N 1
ATOM 1155 C CA . ARG A 1 148 ? 5.932 10.949 -4.346 1.00 86.88 148 ARG A CA 1
ATOM 1156 C C . ARG A 1 148 ? 5.586 9.521 -3.918 1.00 86.88 148 ARG A C 1
ATOM 1158 O O . ARG A 1 148 ? 6.324 8.604 -4.266 1.00 86.88 148 ARG A O 1
ATOM 1165 N N . SER A 1 149 ? 4.453 9.317 -3.244 1.00 83.38 149 SER A N 1
ATOM 1166 C CA . SER A 1 149 ? 3.977 7.976 -2.878 1.00 83.38 149 SER A CA 1
ATOM 1167 C C . SER A 1 149 ? 3.787 7.085 -4.118 1.00 83.38 149 SER A C 1
ATOM 1169 O O . SER A 1 149 ? 4.260 5.949 -4.181 1.00 83.38 149 SER A O 1
ATOM 1171 N N . LYS A 1 150 ? 3.132 7.623 -5.155 1.00 83.38 150 LYS A N 1
ATOM 1172 C CA . LYS A 1 150 ? 2.854 6.909 -6.412 1.00 83.38 150 LYS A CA 1
ATOM 1173 C C . LYS A 1 150 ? 4.105 6.704 -7.272 1.00 83.38 150 LYS A C 1
ATOM 1175 O O . LYS A 1 150 ? 4.191 5.735 -8.022 1.00 83.38 150 LYS A O 1
ATOM 1180 N N . GLU A 1 151 ? 5.056 7.625 -7.199 1.00 86.81 151 GLU A N 1
ATOM 1181 C CA . GLU A 1 151 ? 6.332 7.536 -7.907 1.00 86.81 151 GLU A CA 1
ATOM 1182 C C . GLU A 1 151 ? 7.162 6.355 -7.388 1.00 86.81 151 GLU A C 1
ATOM 1184 O O . GLU A 1 151 ? 7.594 5.523 -8.187 1.00 86.81 151 GLU A O 1
ATOM 1189 N N . ILE A 1 152 ? 7.302 6.232 -6.062 1.00 85.12 152 ILE A N 1
ATOM 1190 C CA . ILE A 1 152 ? 8.077 5.161 -5.415 1.00 85.12 152 ILE A CA 1
ATOM 1191 C C . ILE A 1 152 ? 7.538 3.781 -5.823 1.00 85.12 152 ILE A C 1
ATOM 1193 O O . ILE A 1 152 ? 8.280 2.981 -6.395 1.00 85.12 152 ILE A O 1
ATOM 1197 N N . SER A 1 153 ? 6.239 3.533 -5.634 1.00 79.75 153 SER A N 1
ATOM 1198 C CA . SER A 1 153 ? 5.591 2.248 -5.969 1.00 79.75 153 SER A CA 1
ATOM 1199 C C . SER A 1 153 ? 5.659 1.886 -7.460 1.00 79.75 153 SER A C 1
ATOM 1201 O O . SER A 1 153 ? 5.768 0.714 -7.818 1.00 79.75 153 SER A O 1
ATOM 1203 N N . LYS A 1 154 ? 5.629 2.874 -8.364 1.00 85.25 154 LYS A N 1
ATOM 1204 C CA . LYS A 1 154 ? 5.759 2.633 -9.813 1.00 85.25 154 LYS A CA 1
ATOM 1205 C C . LYS A 1 154 ? 7.205 2.426 -10.272 1.00 85.25 154 LYS A C 1
ATOM 1207 O O . LYS A 1 154 ? 7.395 1.853 -11.354 1.00 85.25 154 LYS A O 1
ATOM 1212 N N . SER A 1 155 ? 8.186 2.926 -9.516 1.00 85.25 155 SER A N 1
ATOM 1213 C CA . SER A 1 155 ? 9.617 2.797 -9.830 1.00 85.25 155 SER A CA 1
ATOM 1214 C C . SER A 1 155 ? 10.200 1.445 -9.422 1.00 85.25 155 SER A C 1
ATOM 1216 O O . SER A 1 155 ? 10.951 0.861 -10.193 1.00 85.25 155 SER A O 1
ATOM 1218 N N . SER A 1 156 ? 9.778 0.883 -8.287 1.00 86.19 156 SER A N 1
ATOM 1219 C CA . SER A 1 156 ? 10.376 -0.337 -7.720 1.00 86.19 156 SER A CA 1
ATOM 1220 C C . SER A 1 156 ? 10.136 -1.619 -8.530 1.00 86.19 156 SER A C 1
ATOM 1222 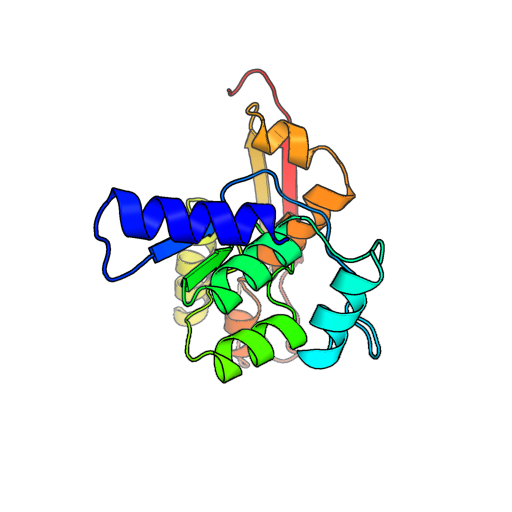O O . SER A 1 156 ? 10.815 -2.616 -8.323 1.00 86.19 156 SER A O 1
ATOM 1224 N N . VAL A 1 157 ? 9.197 -1.612 -9.482 1.00 86.69 157 VAL A N 1
ATOM 1225 C CA . VAL A 1 157 ? 8.745 -2.806 -10.228 1.00 86.69 157 VAL A CA 1
ATOM 1226 C C . VAL A 1 157 ? 9.777 -3.412 -11.195 1.00 86.69 157 VAL A C 1
ATOM 1228 O O . VAL A 1 157 ? 9.474 -4.399 -11.857 1.00 86.69 157 VAL A O 1
ATOM 1231 N N . VAL A 1 158 ? 10.945 -2.792 -11.358 1.00 87.12 158 VAL A N 1
ATOM 1232 C CA . VAL A 1 158 ? 12.020 -3.291 -12.238 1.00 87.12 158 VAL A CA 1
ATOM 1233 C C . VAL A 1 158 ? 13.271 -3.712 -11.463 1.00 87.12 158 VAL A C 1
ATOM 1235 O O . VAL A 1 158 ? 14.221 -4.207 -12.065 1.00 87.12 158 VAL A O 1
ATOM 1238 N N . ASP A 1 159 ? 13.288 -3.509 -10.144 1.00 87.88 159 ASP A N 1
ATOM 1239 C CA . ASP A 1 159 ? 14.482 -3.676 -9.311 1.00 87.88 159 ASP A CA 1
ATOM 1240 C C . ASP A 1 159 ? 14.900 -5.145 -9.165 1.00 87.88 159 ASP A C 1
ATOM 1242 O O . ASP A 1 159 ? 16.088 -5.475 -9.212 1.00 87.88 159 ASP A O 1
ATOM 1246 N N . ASP A 1 160 ? 13.923 -6.035 -9.025 1.00 88.06 160 ASP A N 1
ATOM 1247 C CA . ASP A 1 160 ? 14.116 -7.480 -8.934 1.00 88.06 160 ASP A CA 1
ATOM 1248 C C . ASP A 1 160 ? 14.628 -8.062 -10.256 1.00 88.06 160 ASP A C 1
ATOM 1250 O O . ASP A 1 160 ? 15.557 -8.866 -10.253 1.00 88.06 160 ASP A O 1
ATOM 1254 N N . MET A 1 161 ? 14.095 -7.598 -11.388 1.00 85.88 161 MET A N 1
ATOM 1255 C CA . MET A 1 161 ? 14.515 -8.041 -12.722 1.00 85.88 161 MET A CA 1
ATOM 1256 C C . MET A 1 161 ? 15.951 -7.635 -13.055 1.00 85.88 161 MET A C 1
ATOM 1258 O O . MET A 1 161 ? 16.692 -8.426 -13.636 1.00 85.88 161 MET A O 1
ATOM 1262 N N . VAL A 1 162 ? 16.369 -6.429 -12.656 1.00 86.88 162 VAL A N 1
ATOM 1263 C CA . VAL A 1 162 ? 17.777 -6.009 -12.758 1.00 86.88 162 VAL A CA 1
ATOM 1264 C C . VAL A 1 162 ? 18.662 -6.916 -11.901 1.00 86.88 162 VAL A C 1
ATOM 1266 O O . VAL A 1 162 ? 19.702 -7.376 -12.366 1.00 86.88 162 VAL A O 1
ATOM 1269 N N . SER A 1 163 ? 18.222 -7.227 -10.680 1.00 88.50 163 SER A N 1
ATOM 1270 C CA . SER A 1 163 ? 18.976 -8.070 -9.739 1.00 88.50 163 SER A CA 1
ATOM 1271 C C . SER A 1 163 ? 19.042 -9.545 -10.155 1.00 88.50 163 SER A C 1
ATOM 1273 O O . SER A 1 163 ? 19.934 -10.269 -9.719 1.00 88.50 163 SER A O 1
ATOM 1275 N N . ALA A 1 164 ? 18.103 -10.011 -10.980 1.00 89.88 164 ALA A N 1
ATOM 1276 C CA . ALA A 1 164 ? 18.007 -11.408 -11.392 1.00 89.88 164 ALA A CA 1
ATOM 1277 C C . ALA A 1 164 ? 19.014 -11.801 -12.488 1.00 89.88 164 ALA A C 1
ATOM 1279 O O . ALA A 1 164 ? 19.267 -12.992 -12.676 1.00 89.88 164 ALA A O 1
ATOM 1280 N N . ASN A 1 165 ? 19.581 -10.838 -13.226 1.00 90.75 165 ASN A N 1
ATOM 1281 C CA . ASN A 1 165 ? 20.439 -11.123 -14.376 1.00 90.75 165 ASN A CA 1
ATOM 1282 C C . ASN A 1 165 ? 21.752 -10.326 -14.340 1.00 90.75 165 ASN A C 1
ATOM 1284 O O . ASN A 1 165 ? 21.913 -9.306 -15.011 1.00 90.75 165 ASN A O 1
ATOM 1288 N N . ASN A 1 166 ? 22.728 -10.868 -13.610 1.00 92.56 166 ASN A N 1
ATOM 1289 C CA . ASN A 1 166 ? 24.065 -10.285 -13.460 1.00 92.56 166 ASN A CA 1
ATOM 1290 C C . ASN A 1 166 ? 24.915 -10.325 -14.744 1.00 92.56 166 ASN A C 1
ATOM 1292 O O . ASN A 1 166 ? 25.993 -9.750 -14.754 1.00 92.56 166 ASN A O 1
ATOM 1296 N N . ILE A 1 167 ? 24.468 -10.997 -15.814 1.00 93.94 167 ILE A N 1
ATOM 1297 C CA . ILE A 1 167 ? 25.148 -10.952 -17.122 1.00 93.94 167 ILE A CA 1
ATOM 1298 C C . ILE A 1 167 ? 24.761 -9.665 -17.855 1.00 93.94 167 ILE A C 1
ATOM 1300 O O . ILE A 1 167 ? 25.602 -8.996 -18.442 1.00 93.94 167 ILE A O 1
ATOM 1304 N N . LEU A 1 168 ? 23.476 -9.302 -17.828 1.00 93.44 168 LEU A N 1
ATOM 1305 C CA . LEU A 1 168 ? 23.007 -8.061 -18.448 1.00 93.44 168 LEU A CA 1
ATOM 1306 C C . LEU A 1 168 ? 23.336 -6.840 -17.581 1.00 93.44 168 LEU A C 1
ATOM 1308 O O . LEU A 1 168 ? 23.618 -5.764 -18.109 1.00 93.44 168 LEU A O 1
ATOM 1312 N N . PHE A 1 169 ? 23.315 -7.001 -16.259 1.00 92.81 169 PHE A N 1
ATOM 1313 C CA . PHE A 1 169 ? 23.515 -5.932 -15.285 1.00 92.81 169 PHE A CA 1
ATOM 1314 C C . PHE A 1 169 ? 24.716 -6.224 -14.374 1.00 92.81 169 PHE A C 1
ATOM 1316 O O . PHE A 1 169 ? 24.562 -6.321 -13.161 1.00 92.81 169 PHE A O 1
ATOM 1323 N N . GLU A 1 170 ? 25.912 -6.352 -14.959 1.00 82.56 170 GLU A N 1
ATOM 1324 C CA . GLU A 1 170 ? 27.156 -6.731 -14.253 1.00 82.56 170 GLU A CA 1
ATOM 1325 C C . GLU A 1 170 ? 27.454 -5.867 -13.012 1.00 82.56 170 GLU A C 1
ATOM 1327 O O . GLU A 1 170 ? 27.827 -6.393 -11.967 1.00 82.56 170 GLU A O 1
ATOM 1332 N N . ASP A 1 171 ? 27.195 -4.558 -13.087 1.00 83.25 171 ASP A N 1
ATOM 1333 C CA . ASP A 1 171 ? 27.415 -3.616 -11.978 1.00 83.25 171 ASP A CA 1
ATOM 1334 C C . ASP A 1 171 ? 26.147 -3.341 -11.143 1.00 83.25 171 ASP A C 1
ATOM 1336 O O . ASP A 1 171 ? 26.104 -2.396 -10.351 1.00 83.25 171 ASP A O 1
ATOM 1340 N N . GLY A 1 172 ? 25.051 -4.071 -11.387 1.00 78.19 172 GLY A N 1
ATOM 1341 C CA . GLY A 1 172 ? 23.731 -3.771 -10.814 1.00 78.19 172 GLY A CA 1
ATOM 1342 C C . GLY A 1 172 ? 23.168 -2.408 -11.245 1.00 78.19 172 GLY A C 1
ATOM 1343 O O . GLY A 1 172 ? 22.216 -1.898 -10.646 1.00 78.19 172 GLY A O 1
ATOM 1344 N N . LYS A 1 173 ? 23.763 -1.784 -12.273 1.00 84.56 173 LYS A N 1
ATOM 1345 C CA . LYS A 1 173 ? 23.352 -0.474 -12.776 1.00 84.56 173 LYS A CA 1
ATOM 1346 C C . LYS A 1 173 ? 21.936 -0.566 -13.340 1.00 84.56 173 LYS A C 1
ATOM 1348 O O . LYS A 1 173 ? 21.701 -1.209 -14.360 1.00 84.56 173 LYS A O 1
ATOM 1353 N N . LYS A 1 174 ? 21.006 0.121 -12.682 1.00 88.69 174 LYS A N 1
ATOM 1354 C CA . LYS A 1 174 ? 19.611 0.212 -13.116 1.00 88.69 174 LYS A CA 1
ATOM 1355 C C . LYS A 1 174 ? 19.495 1.015 -14.422 1.00 88.69 174 LYS A C 1
ATOM 1357 O O . LYS A 1 174 ? 20.284 1.944 -14.620 1.00 88.69 174 LYS A O 1
ATOM 1362 N N . PRO A 1 175 ? 18.517 0.694 -15.290 1.00 91.81 175 PRO A N 1
ATOM 1363 C CA . PRO A 1 175 ? 18.195 1.541 -16.433 1.00 91.81 175 PRO A CA 1
ATOM 1364 C C . PRO A 1 175 ? 17.734 2.922 -15.971 1.00 91.81 175 PRO A C 1
ATOM 1366 O O . PRO A 1 175 ? 17.200 3.074 -14.867 1.00 91.81 175 PRO A O 1
ATOM 1369 N N . ASP A 1 176 ? 17.850 3.912 -16.852 1.00 94.19 176 ASP A N 1
ATOM 1370 C CA . ASP A 1 176 ? 17.208 5.204 -16.621 1.00 94.19 176 ASP A CA 1
ATOM 1371 C C . ASP A 1 176 ? 15.696 4.984 -16.483 1.00 94.19 176 ASP A C 1
ATOM 1373 O O . ASP A 1 176 ? 15.050 4.479 -17.402 1.00 94.19 176 ASP A O 1
ATOM 1377 N N . HIS A 1 177 ? 15.112 5.354 -15.340 1.00 93.69 177 HIS A N 1
ATOM 1378 C CA . HIS A 1 177 ? 13.691 5.130 -15.065 1.00 93.69 177 HIS A CA 1
ATOM 1379 C C . HIS A 1 177 ? 13.000 6.420 -14.652 1.00 93.69 177 HIS A C 1
ATOM 1381 O O . HIS A 1 177 ? 13.270 6.976 -13.591 1.00 93.69 177 HIS A O 1
ATOM 1387 N N . CYS A 1 178 ? 12.081 6.895 -15.490 1.00 94.31 178 CYS A N 1
ATOM 1388 C CA . CYS A 1 178 ? 11.335 8.124 -15.239 1.00 94.31 178 CYS A CA 1
ATOM 1389 C C . CYS A 1 178 ? 9.830 7.856 -15.276 1.00 94.31 178 CYS A C 1
ATOM 1391 O O . CYS A 1 178 ? 9.315 7.224 -16.204 1.00 94.31 178 CYS A O 1
ATOM 1393 N N . ILE A 1 179 ? 9.111 8.352 -14.269 1.00 92.69 179 ILE A N 1
ATOM 1394 C CA . ILE A 1 179 ? 7.656 8.248 -14.164 1.00 92.69 179 ILE A CA 1
ATOM 1395 C C . ILE A 1 179 ? 7.078 9.649 -14.055 1.00 92.69 179 ILE A C 1
ATOM 1397 O O . ILE A 1 179 ? 7.484 10.442 -13.213 1.00 92.69 179 ILE A O 1
ATOM 1401 N N . VAL A 1 180 ? 6.091 9.944 -14.894 1.00 94.06 180 VAL A N 1
ATOM 1402 C CA . VAL A 1 180 ? 5.399 11.231 -14.904 1.00 94.06 180 VAL A CA 1
ATOM 1403 C C . VAL A 1 180 ? 3.901 10.989 -14.834 1.00 94.06 180 VAL A C 1
ATOM 1405 O O . VAL A 1 180 ? 3.356 10.149 -15.555 1.00 94.06 180 VAL A O 1
ATOM 1408 N N . ILE A 1 181 ? 3.228 11.746 -13.972 1.00 93.12 181 ILE A N 1
ATOM 1409 C CA . ILE A 1 181 ? 1.770 11.803 -13.894 1.00 93.12 181 ILE A CA 1
ATOM 1410 C C . ILE A 1 181 ? 1.365 13.274 -13.984 1.00 93.12 181 ILE A C 1
ATOM 1412 O O . ILE A 1 181 ? 1.912 14.115 -13.270 1.00 93.12 181 ILE A O 1
ATOM 1416 N N . LYS A 1 182 ? 0.439 13.598 -14.887 1.00 96.12 182 LYS A N 1
ATOM 1417 C CA . LYS A 1 182 ? -0.101 14.953 -15.046 1.00 96.12 182 LYS A CA 1
ATOM 1418 C C . LYS A 1 182 ? -1.612 14.965 -14.885 1.00 96.12 182 LYS A C 1
ATOM 1420 O O . LYS A 1 182 ? -2.315 14.126 -15.442 1.00 96.12 182 LYS A O 1
ATOM 1425 N N . TYR A 1 183 ? -2.098 15.958 -14.152 1.00 96.44 183 TYR A N 1
ATOM 1426 C CA . TYR A 1 183 ? -3.520 16.239 -14.068 1.00 96.44 183 TYR A CA 1
ATOM 1427 C C . TYR A 1 183 ? -3.981 16.961 -15.335 1.00 96.44 183 TYR A C 1
ATOM 1429 O O . TYR A 1 183 ? -3.493 18.051 -15.641 1.00 96.44 183 TYR A O 1
ATOM 1437 N N . VAL A 1 184 ? -4.896 16.343 -16.079 1.00 97.31 184 VAL A N 1
ATOM 1438 C CA . VAL A 1 184 ? -5.453 16.886 -17.325 1.00 97.31 184 VAL A CA 1
ATOM 1439 C C . VAL A 1 184 ? -6.976 16.726 -17.269 1.00 97.31 184 VAL A C 1
ATOM 1441 O O . VAL A 1 184 ? -7.475 15.677 -17.666 1.00 97.31 184 VAL A O 1
ATOM 1444 N N . PRO A 1 185 ? -7.729 17.739 -16.791 1.00 95.94 185 PRO A N 1
ATOM 1445 C CA . PRO A 1 185 ? -9.178 17.631 -16.559 1.00 95.94 185 PRO A CA 1
ATOM 1446 C C . PRO A 1 185 ? -9.996 17.171 -17.769 1.00 95.94 185 PRO A C 1
ATOM 1448 O O . PRO A 1 185 ? -11.075 16.621 -17.633 1.00 95.94 185 PRO A O 1
ATOM 1451 N N . PHE A 1 186 ? -9.502 17.425 -18.981 1.00 97.44 186 PHE A N 1
ATOM 1452 C CA . PHE A 1 186 ? -10.231 17.093 -20.201 1.00 97.44 186 PHE A CA 1
ATOM 1453 C C . PHE A 1 186 ? -10.440 15.581 -20.392 1.00 97.44 186 PHE A C 1
ATOM 1455 O O . PHE A 1 186 ? -11.393 15.183 -21.054 1.00 97.44 186 PHE A O 1
ATOM 1462 N N . VAL A 1 187 ? -9.560 14.737 -19.837 1.00 96.50 187 VAL A N 1
ATOM 1463 C CA . VAL A 1 187 ? -9.607 13.281 -20.059 1.00 96.50 187 VAL A CA 1
ATOM 1464 C C . VAL A 1 187 ? -10.417 12.508 -19.004 1.00 96.50 187 VAL A C 1
ATOM 1466 O O . VAL A 1 187 ? -10.379 11.277 -19.021 1.00 96.50 187 VAL A O 1
ATOM 1469 N N . GLY A 1 188 ? -11.138 13.185 -18.099 1.00 79.69 188 GLY A N 1
ATOM 1470 C CA . GLY A 1 188 ? -12.083 12.560 -17.154 1.00 79.69 188 GLY A CA 1
ATOM 1471 C C . GLY A 1 188 ? -12.160 13.243 -15.804 1.00 79.69 188 GLY A C 1
ATOM 1472 O O . GLY A 1 188 ? -11.436 14.235 -15.643 1.00 79.69 188 GLY A O 1
#

Secondary structure (DSSP, 8-state):
-HHHHHHHHHHHHHTT-S--EEEE-SPPPPPPP--TTTTSSHHHHHHHHHTT-TT--HHHHHHHHHHHTT-EEEE-SSS--S-HHHHHHHHHTT--EE-SS---SHHHHHHHHHHHHHHTT----EEEEEEEE-SHHHHHTTSHHHHHHHHHHHHGGGHHHHHH-TTT-TT--PPEEEEEEEE-GGG-

Foldseek 3Di:
DVVLLVVQVCVCVVVVHPAAEAEDPDAQDFEADDDPLDAQALVSVVVCVVVVPPSCDPLLVNLLSCLVNQYAYEEQHLYPSPHNRSVNSNVVSVHHYYDDHDPDPPLVVVLVVLLVCLVVVHAAQADAAEEEDADVNLVSCVDPRSVVSVFVVSQCSCLVSLVVDCPNNVPSDDHHYYYYYHHDNVRD

Radius of gyration: 19.37 Å; chains: 1; bounding box: 54×32×46 Å

pLDDT: mean 94.69, std 4.51, range [78.19, 98.81]

Sequence (188 aa):
MEKIRKDIREFKEKHKLENVIVLWTANTERYTVIQEELSTTSEEILKSVKENNSEISPSNIFAIAAILEGAHYINGSPQNTLNPGIIELAEKNSVFVGGDDFKSGQTKIKSALVDFLVSSGLKPESIVSYNHLGNNDGKNLSEARQFRSKEISKSSVVDDMVSANNILFEDGKKPDHCIVIKYVPFVG